Protein AF-A0A7M5UUD8-F1 (afdb_monomer_lite)

Foldseek 3Di:
DQWDAPPEGQVLLAPPDDDPDDDHNAGWDAPPDIWRKDFLLAKWQFFKKKKAWADDPPDAFFAFQKWWKWFAAQVPDIDTQADLVNPGGDIGGMDPTRGDMDMDGCNSSRDIHRMMIIGGDNVNHRHGIRMDIDTGGPPPPVDPDLDQLAWFWDFDQVQQKIWTWHDDPPDIWIWIFHPPDPDTDIDTAPRQFHGFWKAWPQGKTWGAGPVRFIWIDGDPDSDIDGDDPVVVCVVPVVTDMDTTDRDDSAFAAPPFVVAWDDRHPQKIWGDGQFAIWMDGHPRPDTDGDGGPPDPPD

Organism: NCBI:txid252671

InterPro domains:
  IPR000421 Coagulation factor 5/8, C-terminal domain [PF00754] (13-132)
  IPR000421 Coagulation factor 5/8, C-terminal domain [PS01285] (26-53)
  IPR000421 Coagulation factor 5/8, C-terminal domain [PS50022] (1-136)
  IPR008979 Galactose-binding-like domain superfamily [SSF49785] (7-136)

pLDDT: mean 75.78, std 15.49, range [28.75, 96.12]

Sequence (297 aa):
MFGKGNNTTPWQGRLNFDVPNAPNFGWHVMKERNFLQIDLGTLYKVNAIVIQGASHALLSSQRVLDYSVKYSNDLETWFDVMNEKNEAKKIFPGPENGQLSRSADLTTNKIIGRSFRLIPSDESQNGIMRVEMYGCIAENTLGDQENPKIRSLLINRDSGVIYLCQRNDNRTSCFTSSISSQYRSWKALPKFIVSVTSYDRQESYFGETLTGSLAIKRNSSQIWRDITDQTLDQDKSDDDVTYAFLIKSVLPAIILNENEWSIGKGYSAAVSGHGFYTRYQNDEEWKLVVKWSCCGD

Structure (mmCIF, N/CA/C/O backbone):
data_AF-A0A7M5UUD8-F1
#
_entry.id   AF-A0A7M5UUD8-F1
#
loop_
_atom_site.group_PDB
_atom_site.id
_atom_site.type_symbol
_atom_site.label_atom_id
_atom_site.label_alt_id
_atom_site.label_comp_id
_atom_site.label_asym_id
_atom_site.label_entity_id
_atom_site.label_seq_id
_atom_site.pdbx_PDB_ins_code
_atom_site.Cartn_x
_atom_site.Cartn_y
_atom_site.Cartn_z
_atom_site.occupancy
_atom_site.B_iso_or_equiv
_atom_site.auth_seq_id
_atom_site.auth_comp_id
_atom_site.auth_asym_id
_atom_site.auth_atom_id
_atom_site.pdbx_PDB_model_num
ATOM 1 N N . MET A 1 1 ? -0.658 4.817 -9.852 1.00 42.44 1 MET A N 1
ATOM 2 C CA . MET A 1 1 ? 0.337 5.090 -10.912 1.00 42.44 1 MET A CA 1
ATOM 3 C C . MET A 1 1 ? 0.267 6.573 -11.229 1.00 42.44 1 MET A C 1
ATOM 5 O O . MET A 1 1 ? -0.828 7.065 -11.467 1.00 42.44 1 MET A O 1
ATOM 9 N N . PHE A 1 2 ? 1.391 7.278 -11.164 1.00 38.81 2 PHE A N 1
ATOM 10 C CA . PHE A 1 2 ? 1.524 8.705 -11.468 1.00 38.81 2 PHE A CA 1
ATOM 11 C C . PHE A 1 2 ? 2.633 8.875 -12.507 1.00 38.81 2 PHE A C 1
ATOM 13 O O . PHE A 1 2 ? 3.555 8.070 -12.562 1.00 38.81 2 PHE A O 1
ATOM 20 N N . GLY A 1 3 ? 2.573 9.902 -13.343 1.00 45.72 3 GLY A N 1
ATOM 21 C CA . GLY A 1 3 ? 3.541 10.098 -14.417 1.00 45.72 3 GLY A CA 1
ATOM 22 C C . GLY A 1 3 ? 3.551 11.552 -14.844 1.00 45.72 3 GLY A C 1
ATOM 23 O O . GLY A 1 3 ? 2.507 12.199 -14.877 1.00 45.72 3 GLY A O 1
ATOM 24 N N . LYS A 1 4 ? 4.741 12.067 -15.141 1.00 41.69 4 LYS A N 1
ATOM 25 C CA . LYS A 1 4 ? 4.931 13.414 -15.682 1.00 41.69 4 LYS A CA 1
ATOM 26 C C . LYS A 1 4 ? 5.029 13.291 -17.209 1.00 41.69 4 LYS A C 1
ATOM 28 O O . LYS A 1 4 ? 5.956 12.653 -17.693 1.00 41.69 4 LYS A O 1
ATOM 33 N N . GLY A 1 5 ? 4.037 13.801 -17.945 1.00 39.88 5 GLY A N 1
ATOM 34 C CA . GLY A 1 5 ? 3.854 13.610 -19.397 1.00 39.88 5 GLY A CA 1
ATOM 35 C C . GLY A 1 5 ? 2.707 14.478 -19.944 1.00 39.88 5 GLY A C 1
ATOM 36 O O . GLY A 1 5 ? 1.809 14.819 -19.179 1.00 39.88 5 GLY A O 1
ATOM 37 N N . ASN A 1 6 ? 2.718 14.852 -21.232 1.00 40.66 6 ASN A N 1
ATOM 38 C CA . ASN A 1 6 ? 1.614 15.591 -21.868 1.00 40.66 6 ASN A CA 1
ATOM 39 C C . ASN A 1 6 ? 0.538 14.622 -22.366 1.00 40.66 6 ASN A C 1
ATOM 41 O O . ASN A 1 6 ? 0.855 13.626 -23.015 1.00 40.66 6 ASN A O 1
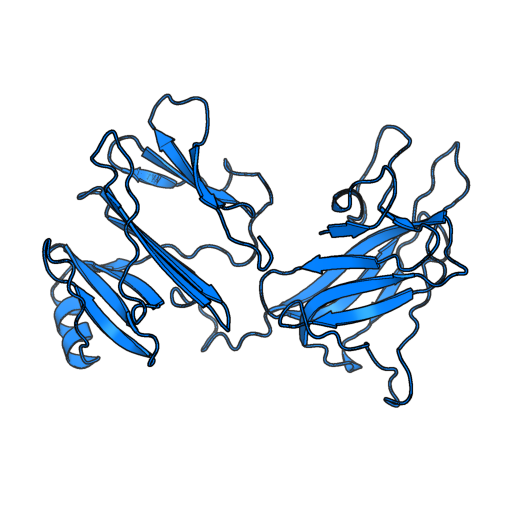ATOM 45 N N . ASN A 1 7 ? -0.725 14.969 -22.109 1.00 45.12 7 ASN A N 1
ATOM 46 C CA . ASN A 1 7 ? -1.941 14.388 -22.695 1.00 45.12 7 ASN A CA 1
ATOM 47 C C . ASN A 1 7 ? -2.120 12.861 -22.650 1.00 45.12 7 ASN A C 1
ATOM 49 O O . ASN A 1 7 ? -3.055 12.357 -23.265 1.00 45.12 7 ASN A O 1
ATOM 53 N N . THR A 1 8 ? -1.328 12.128 -21.868 1.00 51.75 8 THR A N 1
ATOM 54 C CA . THR A 1 8 ? -1.629 10.732 -21.539 1.00 51.75 8 THR A CA 1
ATOM 55 C C . THR A 1 8 ? -1.608 10.510 -20.049 1.00 51.75 8 THR A C 1
ATOM 57 O O . THR A 1 8 ? -0.768 11.005 -19.296 1.00 51.75 8 THR A O 1
ATOM 60 N N . THR A 1 9 ? -2.620 9.788 -19.616 1.00 58.56 9 THR A N 1
ATOM 61 C CA . THR A 1 9 ? -2.921 9.614 -18.216 1.00 58.56 9 THR A CA 1
ATOM 62 C C . THR A 1 9 ? -2.207 8.364 -17.714 1.00 58.56 9 THR A C 1
ATOM 64 O O . THR A 1 9 ? -2.380 7.304 -18.317 1.00 58.56 9 THR A O 1
ATOM 67 N N . PRO A 1 10 ? -1.426 8.431 -16.623 1.00 60.25 10 PRO A N 1
ATOM 68 C CA . PRO A 1 10 ? -0.545 7.343 -16.190 1.00 60.25 10 PRO A CA 1
ATOM 69 C C . PRO A 1 10 ? -1.214 5.968 -16.036 1.00 60.25 10 PRO A C 1
ATOM 71 O O . PRO A 1 10 ? -0.540 4.958 -16.183 1.00 60.25 10 PRO A O 1
ATOM 74 N N . TRP A 1 11 ? -2.532 5.892 -15.797 1.00 59.78 11 TRP A N 1
ATOM 75 C CA . TRP A 1 11 ? -3.264 4.618 -15.727 1.00 59.78 11 TRP A CA 1
ATOM 76 C C . TRP A 1 11 ? -3.315 3.842 -17.053 1.00 59.78 11 TRP A C 1
ATOM 78 O O . TRP A 1 11 ? -3.572 2.642 -17.030 1.00 59.78 11 TRP A O 1
ATOM 88 N N . GLN A 1 12 ? -3.074 4.501 -18.190 1.00 65.62 12 GLN A N 1
ATOM 89 C CA . GLN A 1 12 ? -2.991 3.871 -19.514 1.00 65.62 12 GLN A CA 1
ATOM 90 C C . GLN A 1 12 ? -1.689 3.088 -19.696 1.00 65.62 12 GLN A C 1
ATOM 92 O O . GLN A 1 12 ? -1.581 2.275 -20.606 1.00 65.62 12 GLN A O 1
ATOM 97 N N . GLY A 1 13 ? -0.710 3.278 -18.809 1.00 62.34 13 GLY A N 1
ATOM 98 C CA . GLY A 1 13 ? 0.531 2.516 -18.787 1.00 62.34 13 GLY A CA 1
ATOM 99 C C . GLY A 1 13 ? 0.374 1.074 -18.298 1.00 62.34 13 GLY A C 1
ATOM 100 O O . GLY A 1 13 ? 1.360 0.527 -17.833 1.00 62.34 13 GLY A O 1
ATOM 101 N N . ARG A 1 14 ? -0.812 0.451 -18.352 1.00 71.31 14 ARG A N 1
ATOM 102 C CA . ARG A 1 14 ? -1.007 -0.965 -17.989 1.00 71.31 14 ARG A CA 1
ATOM 103 C C . ARG A 1 14 ? -0.677 -1.873 -19.170 1.00 71.31 14 ARG A C 1
ATOM 105 O O . ARG A 1 14 ? -1.086 -1.602 -20.299 1.00 71.31 14 ARG A O 1
ATOM 112 N N . LEU A 1 15 ? 0.062 -2.948 -18.911 1.00 62.44 15 LEU A N 1
ATOM 113 C CA . LEU A 1 15 ? 0.402 -3.953 -19.921 1.00 62.44 15 LEU A CA 1
ATOM 114 C C . LEU A 1 15 ? -0.867 -4.591 -20.515 1.00 62.44 15 LEU A C 1
ATOM 116 O O . LEU A 1 15 ? -1.842 -4.788 -19.794 1.00 62.44 15 LEU A O 1
ATOM 120 N N . ASN A 1 16 ? -0.861 -4.912 -21.816 1.00 62.81 16 ASN A N 1
ATOM 121 C CA . ASN A 1 16 ? -1.999 -5.520 -22.531 1.00 62.81 16 ASN A CA 1
ATOM 122 C C . ASN A 1 16 ? -3.332 -4.755 -22.449 1.00 62.81 16 ASN A C 1
ATOM 124 O O . ASN A 1 16 ? -4.387 -5.317 -22.733 1.00 62.81 16 ASN A O 1
ATOM 128 N N . PHE A 1 17 ? -3.307 -3.473 -22.089 1.00 64.38 17 PHE A N 1
ATOM 129 C CA . PHE A 1 17 ? -4.499 -2.642 -22.162 1.00 64.38 17 PHE A CA 1
ATOM 130 C C . PHE A 1 17 ? -4.873 -2.422 -23.634 1.00 64.38 17 PHE A C 1
ATOM 132 O O . PHE A 1 17 ? -4.083 -1.847 -24.392 1.00 64.38 17 PHE A O 1
ATOM 139 N N . ASP A 1 18 ? -6.039 -2.937 -24.029 1.00 55.22 18 ASP A N 1
ATOM 140 C CA . ASP A 1 18 ? -6.578 -2.823 -25.382 1.00 55.22 18 ASP A CA 1
ATOM 141 C C . ASP A 1 18 ? -7.278 -1.467 -25.524 1.00 55.22 18 ASP A C 1
ATOM 143 O O . ASP A 1 18 ? -8.151 -1.125 -24.721 1.00 55.22 18 ASP A O 1
ATOM 147 N N . VAL A 1 19 ? -6.859 -0.654 -26.496 1.00 53.00 19 VAL A N 1
ATOM 148 C CA . VAL A 1 19 ? -7.397 0.701 -26.691 1.00 53.00 19 VAL A CA 1
ATOM 149 C C . VAL A 1 19 ? -8.037 0.776 -28.074 1.00 53.00 19 VAL A C 1
ATOM 151 O O . VAL A 1 19 ? -7.325 0.968 -29.059 1.00 53.00 19 VAL A O 1
ATOM 154 N N . PRO A 1 20 ? -9.375 0.660 -28.167 1.00 49.50 20 PRO A N 1
ATOM 155 C CA . PRO A 1 20 ? -10.069 0.573 -29.449 1.00 49.50 20 PRO A CA 1
ATOM 156 C C . PRO A 1 20 ? -9.968 1.832 -30.322 1.00 49.50 20 PRO A C 1
ATOM 158 O O . PRO A 1 20 ? -10.206 1.746 -31.520 1.00 49.50 20 PRO A O 1
ATOM 161 N N . ASN A 1 21 ? -9.638 3.001 -29.753 1.00 50.69 21 ASN A N 1
ATOM 162 C CA . ASN A 1 21 ? -9.625 4.280 -30.470 1.00 50.69 21 ASN A CA 1
ATOM 163 C C . ASN A 1 21 ? -8.401 5.137 -30.098 1.00 50.69 21 ASN A C 1
ATOM 165 O O . ASN A 1 21 ? -8.171 5.451 -28.928 1.00 50.69 21 ASN A O 1
ATOM 169 N N . ALA A 1 22 ? -7.635 5.534 -31.118 1.00 51.38 22 ALA A N 1
ATOM 170 C CA . ALA A 1 22 ? -6.503 6.459 -31.033 1.00 51.38 22 ALA A CA 1
ATOM 171 C C . ALA A 1 22 ? -6.912 7.822 -30.419 1.00 51.38 22 ALA A C 1
ATOM 173 O O . ALA A 1 22 ? -8.041 8.262 -30.653 1.00 51.38 22 ALA A O 1
ATOM 174 N N . PRO A 1 23 ? -6.015 8.522 -29.683 1.00 51.38 23 PRO A N 1
ATOM 175 C CA . PRO A 1 23 ? -4.555 8.398 -29.782 1.00 51.38 23 PRO A CA 1
ATOM 176 C C . PRO A 1 23 ? -3.819 7.840 -28.547 1.00 51.38 23 PRO A C 1
ATOM 178 O O . PRO A 1 23 ? -2.593 7.885 -28.524 1.00 51.38 23 PRO A O 1
ATOM 181 N N . ASN A 1 24 ? -4.503 7.307 -27.530 1.00 55.06 24 ASN A N 1
ATOM 182 C CA . ASN A 1 24 ? -3.870 7.058 -26.227 1.00 55.06 24 ASN A CA 1
ATOM 183 C C . ASN A 1 24 ? -3.503 5.582 -25.982 1.00 55.06 24 ASN A C 1
ATOM 185 O O . ASN A 1 24 ? -4.315 4.834 -25.450 1.00 55.06 24 ASN A O 1
ATOM 189 N N . PHE A 1 25 ? -2.275 5.168 -26.310 1.00 67.00 25 PHE A N 1
ATOM 190 C CA . PHE A 1 25 ? -1.854 3.751 -26.289 1.00 67.00 25 PHE A CA 1
ATOM 191 C C . PHE A 1 25 ? -0.911 3.349 -25.134 1.00 67.00 25 PHE A C 1
ATOM 193 O O . PHE A 1 25 ? -0.346 2.254 -25.137 1.00 67.00 25 PHE A O 1
ATOM 200 N N . GLY A 1 26 ? -0.700 4.228 -24.155 1.00 70.62 26 GLY A N 1
ATOM 201 C CA . GLY A 1 26 ? 0.203 4.001 -23.025 1.00 70.62 26 GLY A CA 1
ATOM 202 C C . GLY A 1 26 ? 0.676 5.311 -22.402 1.00 70.62 26 GLY A C 1
ATOM 203 O O . GLY A 1 26 ? 0.141 6.373 -22.716 1.00 70.62 26 GLY A O 1
ATOM 204 N N . TRP A 1 27 ? 1.683 5.258 -21.525 1.00 79.56 27 TRP A N 1
ATOM 205 C CA . TRP A 1 27 ? 2.329 6.470 -21.012 1.00 79.56 27 TRP A CA 1
ATOM 206 C C . TRP A 1 27 ? 3.409 6.955 -21.989 1.00 79.56 27 TRP A C 1
ATOM 208 O O . TRP A 1 27 ? 4.286 6.177 -22.372 1.00 79.56 27 TRP A O 1
ATOM 218 N N . HIS A 1 28 ? 3.348 8.229 -22.394 1.00 80.81 28 HIS A N 1
ATOM 219 C CA . HIS A 1 28 ? 4.281 8.820 -23.359 1.00 80.81 28 HIS A CA 1
ATOM 220 C C . HIS A 1 28 ? 5.496 9.462 -22.682 1.00 80.81 28 HIS A C 1
ATOM 222 O O . HIS A 1 28 ? 5.368 10.277 -21.765 1.00 80.81 28 HIS A O 1
ATOM 228 N N . VAL A 1 29 ? 6.680 9.157 -23.211 1.00 79.19 29 VAL A N 1
ATOM 229 C CA . VAL A 1 29 ? 7.946 9.762 -22.796 1.00 79.19 29 VAL A CA 1
ATOM 230 C C . VAL A 1 29 ? 8.115 11.130 -23.452 1.00 79.19 29 VAL A C 1
ATOM 232 O O . VAL A 1 29 ? 8.185 11.240 -24.676 1.00 79.19 29 VAL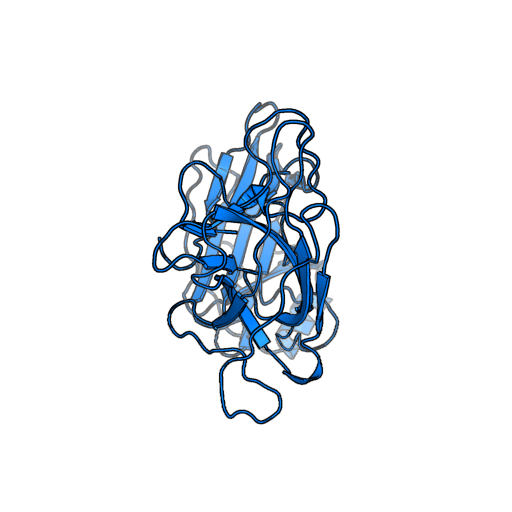 A O 1
ATOM 235 N N . MET A 1 30 ? 8.230 12.179 -22.638 1.00 71.38 30 MET A N 1
ATOM 236 C CA . MET A 1 30 ? 8.572 13.530 -23.101 1.00 71.38 30 MET A CA 1
ATOM 237 C C . MET A 1 30 ? 10.076 13.822 -22.993 1.00 71.38 30 MET A C 1
ATOM 239 O O . MET A 1 30 ? 10.853 13.019 -22.468 1.00 71.38 30 MET A O 1
ATOM 243 N N . LYS A 1 31 ? 10.485 15.021 -23.422 1.00 58.81 31 LYS A N 1
ATOM 244 C CA . LYS A 1 31 ? 11.830 15.553 -23.181 1.00 58.81 31 LYS A CA 1
ATOM 245 C C . LYS A 1 31 ? 11.966 16.088 -21.743 1.00 58.81 31 LYS A C 1
ATOM 247 O O . LYS A 1 31 ? 11.036 16.699 -21.226 1.00 58.81 31 LYS A O 1
ATOM 252 N N . GLU A 1 32 ? 13.122 15.817 -21.133 1.00 54.69 32 GLU A N 1
ATOM 253 C CA . GLU A 1 32 ? 13.583 16.195 -19.781 1.00 54.69 32 GLU A CA 1
ATOM 254 C C . GLU A 1 32 ? 12.836 15.623 -18.553 1.00 54.69 32 GLU A C 1
ATOM 256 O O . GLU A 1 32 ? 11.662 15.890 -18.311 1.00 54.69 32 GLU A O 1
ATOM 261 N N . ARG A 1 33 ? 13.588 14.920 -17.684 1.00 54.66 33 ARG A N 1
ATOM 262 C CA . ARG A 1 33 ? 13.217 14.521 -16.303 1.00 54.66 33 ARG A CA 1
ATOM 263 C C . ARG A 1 33 ? 11.894 13.745 -16.165 1.00 54.66 33 ARG A C 1
ATOM 265 O O . ARG A 1 33 ? 11.195 13.898 -15.159 1.00 54.66 33 ARG A O 1
ATOM 272 N N . ASN A 1 34 ? 11.557 12.908 -17.144 1.00 75.81 34 ASN A N 1
ATOM 273 C CA . ASN A 1 34 ? 10.317 12.133 -17.134 1.00 75.81 34 ASN A CA 1
ATOM 274 C C . ASN A 1 34 ? 10.516 10.765 -16.485 1.00 75.81 34 ASN A C 1
ATOM 276 O O . ASN A 1 34 ? 11.488 10.061 -16.748 1.00 75.81 34 ASN A O 1
ATOM 280 N N . PHE A 1 35 ? 9.569 10.398 -15.632 1.00 86.44 35 PHE A N 1
ATOM 281 C CA . PHE A 1 35 ? 9.485 9.077 -15.037 1.00 86.44 35 PHE A CA 1
ATOM 282 C C . PHE A 1 35 ? 8.030 8.632 -14.962 1.00 86.44 35 PHE A C 1
ATOM 284 O O . PHE A 1 35 ? 7.120 9.450 -14.776 1.00 86.44 35 PHE A O 1
ATOM 291 N N . LEU A 1 36 ? 7.839 7.321 -15.038 1.00 86.75 36 LEU A N 1
ATOM 292 C CA . LEU A 1 36 ? 6.597 6.669 -14.662 1.00 86.75 36 LEU A CA 1
ATOM 293 C C . LEU A 1 36 ? 6.747 6.152 -13.233 1.00 86.75 36 LEU A C 1
ATOM 295 O O . LEU A 1 36 ? 7.622 5.331 -12.960 1.00 86.75 36 LEU A O 1
ATOM 299 N N . GLN A 1 37 ? 5.927 6.667 -12.317 1.00 86.50 37 GLN A N 1
ATOM 300 C CA . GLN A 1 37 ? 5.948 6.307 -10.904 1.00 86.50 37 GLN A CA 1
ATOM 301 C C . GLN A 1 37 ? 4.815 5.344 -10.547 1.00 86.50 37 GLN A C 1
ATOM 303 O O . GLN A 1 37 ? 3.631 5.585 -10.804 1.00 86.50 37 GLN A O 1
ATOM 308 N N . ILE A 1 38 ? 5.181 4.268 -9.870 1.00 83.62 38 ILE A N 1
ATOM 309 C CA . ILE A 1 38 ? 4.274 3.257 -9.344 1.00 83.62 38 ILE A CA 1
ATOM 310 C C . ILE A 1 38 ? 4.444 3.268 -7.825 1.00 83.62 38 ILE A C 1
ATOM 312 O O . ILE A 1 38 ? 5.524 2.956 -7.343 1.00 83.62 38 ILE A O 1
ATOM 316 N N . ASP A 1 39 ? 3.408 3.671 -7.086 1.00 80.19 39 ASP A N 1
ATOM 317 C CA . ASP A 1 39 ? 3.335 3.492 -5.628 1.00 80.19 39 ASP A CA 1
ATOM 318 C C . ASP A 1 39 ? 2.489 2.245 -5.359 1.00 80.19 39 ASP A C 1
ATOM 320 O O . ASP A 1 39 ? 1.320 2.200 -5.751 1.00 80.19 39 ASP A O 1
ATOM 324 N N . LEU A 1 40 ? 3.100 1.233 -4.744 1.00 75.06 40 LEU A N 1
ATOM 325 C CA . LEU A 1 40 ? 2.458 -0.028 -4.365 1.00 75.06 40 LEU A CA 1
ATOM 326 C C . LEU A 1 40 ? 1.739 0.072 -3.007 1.00 75.06 40 LEU A C 1
ATOM 328 O O . LEU A 1 40 ? 1.066 -0.868 -2.591 1.00 75.06 40 LEU A O 1
ATOM 332 N N . GLY A 1 41 ? 1.875 1.200 -2.303 1.00 66.69 41 GLY A N 1
ATOM 333 C CA . GLY A 1 41 ? 1.212 1.496 -1.031 1.00 66.69 41 GLY A CA 1
ATOM 334 C C . GLY A 1 41 ? 1.835 0.842 0.210 1.00 66.69 41 GLY A C 1
ATOM 335 O O . GLY A 1 41 ? 1.569 1.303 1.315 1.00 66.69 41 GLY A O 1
ATOM 336 N N . THR A 1 42 ? 2.667 -0.186 0.040 1.00 65.50 42 THR A N 1
ATOM 337 C CA . THR A 1 42 ? 3.414 -0.931 1.077 1.00 65.50 42 THR A CA 1
ATOM 338 C C . THR A 1 42 ? 4.727 -1.452 0.472 1.00 65.50 42 THR A C 1
ATOM 340 O O . THR A 1 42 ? 4.919 -1.346 -0.744 1.00 65.50 42 THR A O 1
ATOM 343 N N . LEU A 1 43 ? 5.653 -1.967 1.285 1.00 74.56 43 LEU A N 1
ATOM 344 C CA . LEU A 1 43 ? 6.917 -2.525 0.806 1.00 74.56 43 LEU A CA 1
ATOM 345 C C . LEU A 1 43 ? 6.693 -3.850 0.074 1.00 74.56 43 LEU A C 1
ATOM 347 O O . LEU A 1 43 ? 6.139 -4.804 0.619 1.00 74.56 43 LEU A O 1
ATOM 351 N N . TYR A 1 44 ? 7.209 -3.933 -1.149 1.00 81.00 44 TYR A N 1
ATOM 352 C CA . TYR A 1 44 ? 7.264 -5.158 -1.935 1.00 81.00 44 TYR A CA 1
ATOM 353 C C . TYR A 1 44 ? 8.703 -5.538 -2.242 1.00 81.00 44 TYR A C 1
ATOM 355 O O . TYR A 1 44 ? 9.545 -4.689 -2.542 1.00 81.00 44 TYR A O 1
ATOM 363 N N . LYS A 1 45 ? 8.951 -6.843 -2.251 1.00 84.31 45 LYS A N 1
ATOM 364 C CA . LYS A 1 45 ? 10.103 -7.446 -2.897 1.00 84.31 45 LYS A CA 1
ATOM 365 C C . LYS A 1 45 ? 9.745 -7.630 -4.366 1.00 84.31 45 LYS A C 1
ATOM 367 O O . LYS A 1 45 ? 8.927 -8.484 -4.707 1.00 84.31 45 LYS A O 1
ATOM 372 N N . VAL A 1 46 ? 10.329 -6.805 -5.227 1.00 88.50 46 VAL A N 1
ATOM 373 C CA . VAL A 1 46 ? 10.054 -6.833 -6.668 1.00 88.50 46 VAL A CA 1
ATOM 374 C C . VAL A 1 46 ? 11.063 -7.742 -7.355 1.00 88.50 46 VAL A C 1
ATOM 376 O O . VAL A 1 46 ? 12.270 -7.532 -7.259 1.00 88.50 46 VAL A O 1
ATOM 379 N N . ASN A 1 47 ? 10.550 -8.734 -8.078 1.00 85.75 47 ASN A N 1
ATOM 380 C CA . ASN A 1 47 ? 11.348 -9.753 -8.753 1.00 85.75 47 ASN A CA 1
ATOM 381 C C . ASN A 1 47 ? 11.435 -9.519 -10.261 1.00 85.75 47 ASN A C 1
ATOM 383 O O . ASN A 1 47 ? 12.424 -9.915 -10.870 1.00 85.75 47 ASN A O 1
ATOM 387 N N . ALA A 1 48 ? 10.429 -8.885 -10.868 1.00 88.62 48 ALA A N 1
ATOM 388 C CA . ALA A 1 48 ? 10.464 -8.572 -12.290 1.00 88.62 48 ALA A CA 1
ATOM 389 C C . ALA A 1 48 ? 9.647 -7.329 -12.645 1.00 88.62 48 ALA A C 1
ATOM 391 O O . ALA A 1 48 ? 8.672 -6.977 -11.979 1.00 88.62 48 ALA A O 1
ATOM 392 N N . ILE A 1 49 ? 10.038 -6.692 -13.744 1.00 93.62 49 ILE A N 1
ATOM 393 C CA . ILE A 1 49 ? 9.276 -5.630 -14.401 1.00 93.62 49 ILE A CA 1
ATOM 394 C C . ILE A 1 49 ? 9.078 -6.053 -15.848 1.00 93.62 49 ILE A C 1
ATOM 396 O O . ILE A 1 49 ? 10.047 -6.364 -16.535 1.00 93.62 49 ILE A O 1
ATOM 400 N N . VAL A 1 50 ? 7.837 -6.046 -16.321 1.00 90.69 50 VAL A N 1
ATOM 401 C CA . VAL A 1 50 ? 7.519 -6.305 -17.725 1.00 90.69 50 VAL A CA 1
ATOM 402 C C . VAL A 1 50 ? 7.049 -5.011 -18.352 1.00 90.69 50 VAL A C 1
ATOM 404 O O . VAL A 1 50 ? 6.168 -4.348 -17.810 1.00 90.69 50 VAL A O 1
ATOM 407 N N . ILE A 1 51 ? 7.628 -4.658 -19.495 1.00 91.25 51 ILE A N 1
ATOM 408 C CA . ILE A 1 51 ? 7.235 -3.470 -20.244 1.00 91.25 51 ILE A CA 1
ATOM 409 C C . ILE A 1 51 ? 6.832 -3.803 -21.677 1.00 91.25 51 ILE A C 1
ATOM 411 O O . ILE A 1 51 ? 7.295 -4.786 -22.249 1.00 91.25 51 ILE A O 1
ATOM 415 N N . GLN A 1 52 ? 6.000 -2.963 -22.276 1.00 88.19 52 GLN A N 1
ATOM 416 C CA . GLN A 1 52 ? 5.562 -3.054 -23.669 1.00 88.19 52 GLN A CA 1
ATOM 417 C C . GLN A 1 52 ? 5.450 -1.641 -24.245 1.00 88.19 52 GLN A C 1
ATOM 419 O O . GLN A 1 52 ? 5.173 -0.687 -23.516 1.00 88.19 52 GLN A O 1
ATOM 424 N N . GLY A 1 53 ? 5.686 -1.495 -25.547 1.00 86.56 53 GLY A N 1
ATOM 425 C CA . GLY A 1 53 ? 5.428 -0.239 -26.254 1.00 86.56 53 GLY A CA 1
ATOM 426 C C . GLY A 1 53 ? 3.977 -0.149 -26.715 1.00 86.56 53 GLY A C 1
ATOM 427 O O . GLY A 1 53 ? 3.088 -0.729 -26.094 1.00 86.56 53 GLY A O 1
ATOM 428 N N . ALA A 1 54 ? 3.737 0.535 -27.826 1.00 81.69 54 ALA A N 1
ATOM 429 C CA . ALA A 1 54 ? 2.470 0.498 -28.541 1.00 81.69 54 ALA A CA 1
ATOM 430 C C . ALA A 1 54 ? 2.685 0.503 -30.055 1.00 81.69 54 ALA A C 1
ATOM 432 O O . ALA A 1 54 ? 3.654 1.059 -30.576 1.00 81.69 54 ALA A O 1
ATOM 433 N N . SER A 1 55 ? 1.760 -0.109 -30.781 1.00 74.81 55 SER A N 1
ATOM 434 C CA . SER A 1 55 ? 1.743 -0.079 -32.238 1.00 74.81 55 SER A CA 1
ATOM 435 C C . SER A 1 55 ? 0.294 -0.076 -32.717 1.00 74.81 55 SER A C 1
ATOM 437 O O . SER A 1 55 ? -0.551 -0.788 -32.179 1.00 74.81 55 SER A O 1
ATOM 439 N N . HIS A 1 56 ? 0.008 0.771 -33.704 1.00 67.81 56 HIS A N 1
ATOM 440 C CA . HIS A 1 56 ? -1.320 0.962 -34.279 1.00 67.81 56 HIS A CA 1
ATOM 441 C C . HIS A 1 56 ? -1.197 1.048 -35.803 1.00 67.81 56 HIS A C 1
ATOM 443 O O . HIS A 1 56 ? -0.181 1.516 -36.300 1.00 67.81 56 HIS A O 1
ATOM 449 N N . ALA A 1 57 ? -2.222 0.644 -36.559 1.00 60.94 57 ALA A N 1
ATOM 450 C CA . ALA A 1 57 ? -2.166 0.590 -38.027 1.00 60.94 57 ALA A CA 1
ATOM 451 C C . ALA A 1 57 ? -1.804 1.936 -38.698 1.00 60.94 57 ALA A C 1
ATOM 453 O O . ALA A 1 57 ? -1.229 1.952 -39.781 1.00 60.94 57 ALA A O 1
ATOM 454 N N . LEU A 1 58 ? -2.119 3.059 -38.040 1.00 58.62 58 LEU A N 1
ATOM 455 C CA . LEU A 1 58 ? -1.830 4.423 -38.508 1.00 58.62 58 LEU A CA 1
ATOM 456 C C . LEU A 1 58 ? -0.614 5.084 -37.826 1.00 58.62 58 LEU A C 1
ATOM 458 O O . LEU A 1 58 ? -0.301 6.230 -38.138 1.00 58.62 58 LEU A O 1
ATOM 462 N N . LEU A 1 59 ? 0.054 4.410 -36.881 1.00 60.22 59 LEU A N 1
ATOM 463 C CA . LEU A 1 59 ? 1.218 4.945 -36.163 1.00 60.22 59 LEU A CA 1
ATOM 464 C C . LEU A 1 59 ? 2.422 4.013 -36.310 1.00 60.22 59 LEU A C 1
ATOM 466 O O . LEU A 1 59 ? 2.301 2.790 -36.278 1.00 60.22 59 LEU A O 1
ATOM 470 N N . SER A 1 60 ? 3.617 4.595 -36.411 1.00 67.81 60 SER A N 1
ATOM 471 C CA . SER A 1 60 ? 4.853 3.822 -36.307 1.00 67.81 60 SER A CA 1
ATOM 472 C C . SER A 1 60 ? 4.934 3.120 -34.945 1.00 67.81 60 SER A C 1
ATOM 474 O O . SER A 1 60 ? 4.397 3.592 -33.945 1.00 67.81 60 SER A O 1
ATOM 476 N N . SER A 1 61 ? 5.590 1.958 -34.902 1.00 81.19 61 SER A N 1
ATOM 477 C CA . SER A 1 61 ? 5.811 1.202 -33.666 1.00 81.19 61 SER A CA 1
ATOM 478 C C . SER A 1 61 ? 6.607 2.042 -32.654 1.00 81.19 61 SER A C 1
ATOM 480 O O . SER A 1 61 ? 7.822 2.197 -32.800 1.00 81.19 61 SER A O 1
ATOM 482 N N . GLN A 1 62 ? 5.939 2.537 -31.611 1.00 86.81 62 GLN A N 1
ATOM 483 C CA . GLN A 1 62 ? 6.526 3.374 -30.565 1.00 86.81 62 GLN A CA 1
ATOM 484 C C . GLN A 1 62 ? 6.870 2.543 -29.333 1.00 86.81 62 GLN A C 1
ATOM 486 O O . GLN A 1 62 ? 6.088 1.713 -28.873 1.00 86.81 62 GLN A O 1
ATOM 491 N N . ARG A 1 63 ? 8.057 2.769 -28.776 1.00 89.81 63 ARG A N 1
ATOM 492 C CA . ARG A 1 63 ? 8.529 2.070 -27.579 1.00 89.81 63 ARG A CA 1
ATOM 493 C C . ARG A 1 63 ? 9.624 2.860 -26.891 1.00 89.81 63 ARG A C 1
ATOM 495 O O . ARG A 1 63 ? 10.312 3.647 -27.534 1.00 89.81 63 ARG A O 1
ATOM 502 N N . VAL A 1 64 ? 9.804 2.595 -25.608 1.00 91.44 64 VAL A N 1
ATOM 503 C CA . VAL A 1 64 ? 11.033 2.952 -24.900 1.00 91.44 64 VAL A CA 1
ATOM 504 C C . VAL A 1 64 ? 12.159 2.024 -25.350 1.00 91.44 64 VAL A C 1
ATOM 506 O O . VAL A 1 64 ? 11.943 0.821 -25.469 1.00 91.44 64 VAL A O 1
ATOM 509 N N . LEU A 1 65 ? 13.334 2.584 -25.636 1.00 93.06 65 LEU A N 1
ATOM 510 C CA . LEU A 1 65 ? 14.510 1.838 -26.093 1.00 93.06 65 LEU A CA 1
ATOM 511 C C . LEU A 1 65 ? 15.292 1.250 -24.928 1.00 93.06 65 LEU A C 1
ATOM 513 O O . LEU A 1 65 ? 15.755 0.116 -25.016 1.00 93.06 65 LEU A O 1
ATOM 517 N N . ASP A 1 66 ? 15.389 1.994 -23.833 1.00 95.00 66 ASP A N 1
ATOM 518 C CA . ASP A 1 66 ? 15.994 1.561 -22.585 1.00 95.00 66 ASP A CA 1
ATOM 519 C C . ASP A 1 66 ? 15.568 2.485 -21.431 1.00 95.00 66 ASP A C 1
ATOM 521 O O . ASP A 1 66 ? 15.032 3.582 -21.633 1.00 95.00 66 ASP A O 1
ATOM 525 N N . TYR A 1 67 ? 15.739 2.009 -20.202 1.00 94.94 67 TYR A N 1
ATOM 526 C CA . TYR A 1 67 ? 15.353 2.737 -19.000 1.00 94.94 67 TYR A CA 1
ATOM 527 C C . TYR A 1 67 ? 16.189 2.323 -17.789 1.00 94.94 67 TYR A C 1
ATOM 529 O O . TYR A 1 67 ? 16.758 1.238 -17.727 1.00 94.94 67 TYR A O 1
ATOM 537 N N . SER A 1 68 ? 16.221 3.187 -16.781 1.00 95.69 68 SER A N 1
ATOM 538 C CA . SER A 1 68 ? 16.724 2.876 -15.441 1.00 95.69 68 SER A CA 1
ATOM 539 C C . SER A 1 68 ? 15.577 2.859 -14.434 1.00 95.69 68 SER A C 1
ATOM 541 O O . SER A 1 68 ? 14.498 3.391 -14.703 1.00 95.69 68 SER A O 1
ATOM 543 N N . VAL A 1 69 ? 15.790 2.235 -13.277 1.00 96.12 69 VAL A N 1
ATOM 544 C CA . VAL A 1 69 ? 14.782 2.160 -12.213 1.00 96.12 69 VAL A CA 1
ATOM 545 C C . VAL A 1 69 ? 15.337 2.782 -10.943 1.00 96.12 69 VAL A C 1
ATOM 547 O O . VAL A 1 69 ? 16.445 2.450 -10.524 1.00 96.12 69 VAL A O 1
ATOM 550 N N . LYS A 1 70 ? 14.541 3.648 -10.312 1.00 95.50 70 LYS A N 1
ATOM 551 C CA . LYS A 1 70 ? 14.739 4.064 -8.921 1.00 95.50 70 LYS A CA 1
ATOM 552 C C . LYS A 1 70 ? 13.632 3.511 -8.041 1.00 95.50 70 LYS A C 1
ATOM 554 O O . LYS A 1 70 ? 12.505 3.363 -8.507 1.00 95.50 70 LYS A O 1
ATOM 559 N N . TYR A 1 71 ? 13.929 3.267 -6.775 1.00 94.19 71 TYR A N 1
ATOM 560 C CA . TYR A 1 71 ? 12.953 2.844 -5.779 1.00 94.19 71 TYR A CA 1
ATOM 561 C C . TYR A 1 71 ? 13.061 3.678 -4.500 1.00 94.19 71 TYR A C 1
ATOM 563 O O . TYR A 1 71 ? 14.078 4.320 -4.246 1.00 94.19 71 TYR A O 1
ATOM 571 N N . SER A 1 72 ? 11.984 3.711 -3.724 1.00 84.31 72 SER A N 1
ATOM 572 C CA . SER A 1 72 ? 11.863 4.475 -2.486 1.00 84.31 72 SER A CA 1
ATOM 573 C C . SER A 1 72 ? 10.923 3.769 -1.510 1.00 84.31 72 SER A C 1
ATOM 575 O O . SER A 1 72 ? 9.959 3.114 -1.922 1.00 84.31 72 SER A O 1
ATOM 577 N N . ASN A 1 73 ? 11.195 3.932 -0.216 1.00 79.38 73 ASN A N 1
ATOM 578 C CA . ASN A 1 73 ? 10.352 3.428 0.870 1.00 79.38 73 ASN A CA 1
ATOM 579 C C . ASN A 1 73 ? 9.440 4.527 1.441 1.00 79.38 73 ASN A C 1
ATOM 581 O O . ASN A 1 73 ? 8.335 4.243 1.894 1.00 79.38 73 ASN A O 1
ATOM 585 N N . ASP A 1 74 ? 9.877 5.784 1.368 1.00 69.44 74 ASP A N 1
ATOM 586 C CA . ASP A 1 74 ? 9.277 6.951 2.023 1.00 69.44 74 ASP A CA 1
ATOM 587 C C . ASP A 1 74 ? 8.730 8.002 1.035 1.00 69.44 74 ASP A C 1
ATOM 589 O O . ASP A 1 74 ? 8.142 8.982 1.475 1.00 69.44 74 ASP A O 1
ATOM 593 N N . LEU A 1 75 ? 8.886 7.784 -0.281 1.00 71.81 75 LEU A N 1
ATOM 594 C CA . LEU A 1 75 ? 8.614 8.720 -1.391 1.00 71.81 75 LEU A CA 1
ATOM 595 C C . LEU A 1 75 ? 9.554 9.940 -1.471 1.00 71.81 75 LEU A C 1
ATOM 597 O O . LEU A 1 75 ? 9.504 10.682 -2.460 1.00 71.81 75 LEU A O 1
ATOM 601 N N . GLU A 1 76 ? 10.451 10.113 -0.506 1.00 69.62 76 GLU A N 1
ATOM 602 C CA . GLU A 1 76 ? 11.359 11.258 -0.385 1.00 69.62 76 GLU A CA 1
ATOM 603 C C . GLU A 1 76 ? 12.781 10.877 -0.809 1.00 69.62 76 GLU A C 1
ATOM 605 O O . GLU A 1 76 ? 13.384 11.533 -1.664 1.00 69.62 76 GLU A O 1
ATOM 610 N N . THR A 1 77 ? 13.284 9.765 -0.279 1.00 77.00 77 THR A N 1
ATOM 611 C CA . THR A 1 77 ? 14.619 9.227 -0.532 1.00 77.00 77 THR A CA 1
ATOM 612 C C . THR A 1 77 ? 14.551 8.182 -1.641 1.00 77.00 77 THR A C 1
ATOM 614 O O . THR A 1 77 ? 13.808 7.204 -1.547 1.00 77.00 77 THR A O 1
ATOM 617 N N . TRP A 1 78 ? 15.335 8.371 -2.707 1.00 88.00 78 TRP A N 1
ATOM 618 C CA . TRP A 1 78 ? 15.312 7.514 -3.896 1.00 88.00 78 TRP A CA 1
ATOM 619 C C . TRP A 1 78 ? 16.664 6.846 -4.132 1.00 88.00 78 TRP A C 1
ATOM 621 O O . TRP A 1 78 ? 17.688 7.522 -4.208 1.00 88.00 78 TRP A O 1
ATOM 631 N N . PHE A 1 79 ? 16.642 5.532 -4.336 1.00 93.25 79 PHE A N 1
ATOM 632 C CA . PHE A 1 79 ? 17.809 4.695 -4.603 1.00 93.25 79 PHE A CA 1
ATOM 633 C C . PHE A 1 79 ? 17.767 4.172 -6.035 1.00 93.25 79 PHE A C 1
ATOM 635 O O . PHE A 1 79 ? 16.706 3.784 -6.522 1.00 93.25 79 PHE A O 1
ATOM 642 N N . ASP A 1 80 ? 18.907 4.160 -6.721 1.00 96.12 80 ASP A N 1
ATOM 643 C CA . ASP A 1 80 ? 19.029 3.537 -8.038 1.00 96.12 80 ASP A CA 1
ATOM 644 C C . ASP A 1 80 ? 19.119 2.013 -7.904 1.00 96.12 80 ASP A C 1
ATOM 646 O O . ASP A 1 80 ? 19.797 1.482 -7.025 1.00 96.12 80 ASP A O 1
ATOM 650 N N . VAL A 1 81 ? 18.460 1.291 -8.811 1.00 95.44 81 VAL A N 1
ATOM 651 C CA . VAL A 1 81 ? 18.727 -0.136 -8.989 1.00 95.44 81 VAL A CA 1
ATOM 652 C C . VAL A 1 81 ? 20.094 -0.277 -9.636 1.00 95.44 81 VAL A C 1
ATOM 654 O O . VAL A 1 81 ? 20.301 0.192 -10.753 1.00 95.44 81 VAL A O 1
ATOM 657 N N . MET A 1 82 ? 21.023 -0.925 -8.943 1.00 93.50 82 MET A N 1
ATOM 658 C CA . MET A 1 82 ? 22.411 -1.050 -9.386 1.00 93.50 82 MET A CA 1
ATOM 659 C C . MET A 1 82 ? 22.623 -2.274 -10.281 1.00 93.50 82 MET A C 1
ATOM 661 O O . MET A 1 82 ? 21.848 -3.233 -10.262 1.00 93.50 82 MET A O 1
ATOM 665 N N . ASN A 1 83 ? 23.660 -2.240 -11.115 1.00 91.38 83 ASN A N 1
ATOM 666 C CA . ASN A 1 83 ? 24.100 -3.409 -11.870 1.00 91.38 83 ASN A CA 1
ATOM 667 C C . ASN A 1 83 ? 24.634 -4.503 -10.923 1.00 91.38 83 ASN A C 1
ATOM 669 O O . ASN A 1 83 ? 24.826 -4.277 -9.731 1.00 91.38 83 ASN A O 1
ATOM 673 N N . GLU A 1 84 ? 24.890 -5.700 -11.447 1.00 86.94 84 GLU A N 1
ATOM 674 C CA . GLU A 1 84 ? 25.310 -6.857 -10.633 1.00 86.94 84 GLU A CA 1
ATOM 675 C C . GLU A 1 84 ? 26.639 -6.640 -9.894 1.00 86.94 84 GLU A C 1
ATOM 677 O O . GLU A 1 84 ? 26.879 -7.257 -8.860 1.00 86.94 84 GLU A O 1
ATOM 682 N N . LYS A 1 85 ? 27.485 -5.734 -10.399 1.00 88.38 85 LYS A N 1
ATOM 683 C CA . LYS A 1 85 ? 28.763 -5.351 -9.783 1.00 88.38 85 LYS A CA 1
ATOM 684 C C . LYS A 1 85 ? 28.634 -4.221 -8.760 1.00 88.38 85 LYS A C 1
ATOM 686 O O . LYS A 1 85 ? 29.605 -3.894 -8.092 1.00 88.38 85 LYS A O 1
ATOM 691 N N . ASN A 1 86 ? 27.447 -3.629 -8.634 1.00 86.81 86 ASN A N 1
ATOM 692 C CA . ASN A 1 86 ? 27.166 -2.474 -7.788 1.00 86.81 86 ASN A CA 1
ATOM 693 C C . ASN A 1 86 ? 28.008 -1.217 -8.114 1.00 86.81 86 ASN A C 1
ATOM 695 O O . ASN A 1 86 ? 28.267 -0.391 -7.245 1.00 86.81 86 ASN A O 1
ATOM 699 N N . GLU A 1 87 ? 28.436 -1.067 -9.370 1.00 91.38 87 GLU A N 1
ATOM 700 C CA . GLU A 1 87 ? 29.341 0.009 -9.820 1.00 91.38 87 GLU A CA 1
ATOM 701 C C . GLU A 1 87 ? 28.591 1.177 -10.473 1.00 91.38 87 GLU A C 1
ATOM 703 O O . GLU A 1 87 ? 29.046 2.318 -10.462 1.00 91.38 87 GLU A O 1
ATOM 708 N N . ALA A 1 88 ? 27.433 0.892 -11.069 1.00 93.75 88 ALA A N 1
ATOM 709 C CA . ALA A 1 88 ? 26.614 1.868 -11.774 1.00 93.75 88 ALA A CA 1
ATOM 710 C C . ALA A 1 88 ? 25.138 1.471 -11.716 1.00 93.75 88 ALA A C 1
ATOM 712 O O . ALA A 1 88 ? 24.806 0.304 -11.489 1.00 93.75 88 ALA A O 1
ATOM 713 N N . LYS A 1 89 ? 24.245 2.431 -11.982 1.00 94.31 89 LYS A N 1
ATOM 714 C CA . LYS A 1 89 ? 22.820 2.138 -12.171 1.00 94.31 89 LYS A CA 1
ATOM 715 C C . LYS A 1 89 ? 22.628 1.128 -13.310 1.00 94.31 89 LYS A C 1
ATOM 717 O O . LYS A 1 89 ? 23.288 1.208 -14.347 1.00 94.31 89 LYS A O 1
ATOM 722 N N . LYS A 1 90 ? 21.715 0.182 -13.123 1.00 95.19 90 LYS A N 1
ATOM 723 C CA . LYS A 1 90 ? 21.343 -0.822 -14.120 1.00 95.19 90 LYS A CA 1
ATOM 724 C C . LYS A 1 90 ? 20.513 -0.153 -15.213 1.00 95.19 90 LYS A C 1
ATOM 726 O O . LYS A 1 90 ? 19.533 0.536 -14.923 1.00 95.19 90 LYS A O 1
ATOM 731 N N . ILE A 1 91 ? 20.920 -0.367 -16.460 1.00 95.69 91 ILE A N 1
ATOM 732 C CA . ILE A 1 91 ? 20.157 0.024 -17.644 1.00 95.69 91 ILE A CA 1
ATOM 733 C C . ILE A 1 91 ? 19.443 -1.217 -18.162 1.00 95.69 91 ILE A C 1
ATOM 735 O O . ILE A 1 91 ? 20.067 -2.244 -18.433 1.00 95.69 91 ILE A O 1
ATOM 739 N N . PHE A 1 92 ? 18.125 -1.124 -18.259 1.00 95.75 92 PHE A N 1
ATOM 740 C CA . PHE A 1 92 ? 17.257 -2.175 -18.750 1.00 95.75 92 PHE A CA 1
ATOM 741 C C . PHE A 1 92 ? 16.913 -1.892 -20.206 1.00 95.75 92 PHE A C 1
ATOM 743 O O . PHE A 1 92 ? 16.401 -0.813 -20.508 1.00 95.75 92 PHE A O 1
ATOM 750 N N . PRO A 1 93 ? 17.161 -2.842 -21.114 1.00 95.94 93 PRO A N 1
ATOM 751 C CA . PRO A 1 93 ? 16.770 -2.676 -22.498 1.00 95.94 93 PRO A CA 1
ATOM 752 C C . PRO A 1 93 ? 15.244 -2.731 -22.638 1.00 95.94 93 PRO A C 1
ATOM 754 O O . PRO A 1 93 ? 14.555 -3.490 -21.954 1.00 95.94 93 PRO A O 1
ATOM 757 N N . GLY A 1 94 ? 14.731 -1.934 -23.563 1.00 93.69 94 GLY A N 1
ATOM 758 C CA . GLY A 1 94 ? 13.337 -1.880 -23.966 1.00 93.69 94 GLY A CA 1
ATOM 759 C C . GLY A 1 94 ? 12.911 -3.040 -24.868 1.00 93.69 94 GLY A C 1
ATOM 760 O O . GLY A 1 94 ? 13.744 -3.863 -25.277 1.00 93.69 94 GLY A O 1
ATOM 761 N N . PRO A 1 95 ? 11.606 -3.150 -25.176 1.00 90.88 95 PRO A N 1
ATOM 762 C CA . PRO A 1 95 ? 11.100 -4.175 -26.074 1.00 90.88 95 PRO A CA 1
ATOM 763 C C . PRO A 1 95 ? 11.613 -3.979 -27.503 1.00 90.88 95 PRO A C 1
ATOM 765 O O . PRO A 1 95 ? 12.017 -2.891 -27.914 1.00 90.88 95 PRO A O 1
ATOM 768 N N . GLU A 1 96 ? 11.590 -5.060 -28.277 1.00 88.25 96 GLU A N 1
ATOM 769 C CA . GLU A 1 96 ? 12.053 -5.054 -29.668 1.00 88.25 96 GLU A CA 1
ATOM 770 C C . GLU A 1 96 ? 11.187 -4.147 -30.554 1.00 88.25 96 GLU A C 1
ATOM 772 O O . GLU A 1 96 ? 11.698 -3.417 -31.401 1.00 88.25 96 GLU A O 1
ATOM 777 N N . ASN A 1 97 ? 9.877 -4.139 -30.307 1.00 85.44 97 ASN A N 1
ATOM 778 C CA . ASN A 1 97 ? 8.897 -3.315 -31.004 1.00 85.44 97 ASN A CA 1
ATOM 779 C C . ASN A 1 97 ? 7.743 -2.927 -30.056 1.00 85.44 97 ASN A C 1
ATOM 781 O O . ASN A 1 97 ? 7.759 -3.244 -28.868 1.00 85.44 97 ASN A O 1
ATOM 785 N N . GLY A 1 98 ? 6.753 -2.200 -30.570 1.00 82.00 98 GLY A N 1
ATOM 786 C CA . GLY A 1 98 ? 5.610 -1.716 -29.799 1.00 82.00 98 GLY A CA 1
ATOM 787 C C . GLY A 1 98 ? 4.576 -2.785 -29.422 1.00 82.00 98 GLY A C 1
ATOM 788 O O . GLY A 1 98 ? 3.724 -2.519 -28.579 1.00 82.00 98 GLY A O 1
ATOM 789 N N . GLN A 1 99 ? 4.636 -3.977 -30.023 1.00 78.81 99 GLN A N 1
ATOM 790 C CA . GLN A 1 99 ? 3.707 -5.081 -29.754 1.00 78.81 99 GLN A CA 1
ATOM 791 C C . GLN A 1 99 ? 4.259 -6.064 -28.723 1.00 78.81 99 GLN A C 1
ATOM 793 O O . GLN A 1 99 ? 3.525 -6.520 -27.849 1.00 78.81 99 GLN A O 1
ATOM 798 N N . LEU A 1 100 ? 5.549 -6.384 -28.801 1.00 83.25 100 LEU A N 1
ATOM 799 C CA . LEU A 1 100 ? 6.172 -7.360 -27.917 1.00 83.25 100 LEU A CA 1
ATOM 800 C C . LEU A 1 100 ? 6.435 -6.770 -26.530 1.00 83.25 100 LEU A C 1
ATOM 802 O O . LEU A 1 100 ? 6.865 -5.625 -26.384 1.00 83.25 100 LEU A O 1
ATOM 806 N N . SER A 1 101 ? 6.200 -7.581 -25.503 1.00 87.38 101 SER A N 1
ATOM 807 C CA . SER A 1 101 ? 6.614 -7.271 -24.139 1.00 87.38 101 SER A CA 1
ATOM 808 C C . SER A 1 101 ? 8.045 -7.736 -23.885 1.00 87.38 101 SER A C 1
ATOM 810 O O . SER A 1 101 ? 8.460 -8.777 -24.395 1.00 87.38 101 SER A O 1
ATOM 812 N N . ARG A 1 102 ? 8.773 -7.032 -23.020 1.00 93.31 102 ARG A N 1
ATOM 813 C CA . ARG A 1 102 ? 10.081 -7.454 -22.519 1.00 93.31 102 ARG A CA 1
ATOM 814 C C . ARG A 1 102 ? 10.096 -7.473 -21.001 1.00 93.31 102 ARG A C 1
ATOM 816 O O . ARG A 1 102 ? 9.671 -6.512 -20.367 1.00 93.31 102 ARG A O 1
ATOM 823 N N . SER A 1 103 ? 10.603 -8.569 -20.444 1.00 92.75 103 SER A N 1
ATOM 824 C CA . SER A 1 103 ? 10.785 -8.745 -19.005 1.00 92.75 103 SER A CA 1
ATOM 825 C C . SER A 1 103 ? 12.208 -8.379 -18.584 1.00 92.75 103 SER A C 1
ATOM 827 O O . SER A 1 103 ? 13.175 -8.724 -19.266 1.00 92.75 103 SER A O 1
ATOM 829 N N . ALA A 1 104 ? 12.320 -7.697 -17.451 1.00 92.56 104 ALA A N 1
ATOM 830 C CA . ALA A 1 104 ? 13.554 -7.418 -16.741 1.00 92.56 104 ALA A CA 1
ATOM 831 C C . ALA A 1 104 ? 13.561 -8.187 -15.416 1.00 92.56 104 ALA A C 1
ATOM 833 O O . ALA A 1 104 ? 12.721 -7.933 -14.552 1.00 92.56 104 ALA A O 1
ATOM 834 N N . ASP A 1 105 ? 14.530 -9.088 -15.256 1.00 87.38 105 ASP A N 1
ATOM 835 C CA . ASP A 1 105 ? 14.751 -9.836 -14.018 1.00 87.38 105 ASP A CA 1
ATOM 836 C C . ASP A 1 105 ? 15.512 -8.983 -12.982 1.00 87.38 105 ASP A C 1
ATOM 838 O O . ASP A 1 105 ? 16.544 -8.354 -13.274 1.00 87.38 105 ASP A O 1
ATOM 842 N N . LEU A 1 106 ? 14.962 -8.951 -11.769 1.00 87.19 106 LEU A N 1
ATOM 843 C CA . LEU A 1 106 ? 15.434 -8.215 -10.598 1.00 87.19 106 LEU A CA 1
ATOM 844 C C . LEU A 1 106 ? 15.665 -9.124 -9.380 1.00 87.19 106 LEU A C 1
ATOM 846 O O . LEU A 1 106 ? 15.987 -8.633 -8.297 1.00 87.19 106 LEU A O 1
ATOM 850 N N . THR A 1 107 ? 15.533 -10.442 -9.527 1.00 80.44 107 THR A N 1
ATOM 851 C CA . THR A 1 107 ? 15.691 -11.412 -8.431 1.00 80.44 107 THR A CA 1
ATOM 852 C C . THR A 1 107 ? 17.053 -11.311 -7.743 1.00 80.44 107 THR A C 1
ATOM 854 O O . THR A 1 107 ? 17.131 -11.337 -6.511 1.00 80.44 107 THR A O 1
ATOM 857 N N . THR A 1 108 ? 18.122 -11.115 -8.516 1.00 78.00 108 THR A N 1
ATOM 858 C CA . THR A 1 108 ? 19.493 -10.952 -8.006 1.00 78.00 108 THR A CA 1
ATOM 859 C C . THR A 1 108 ? 19.728 -9.595 -7.349 1.00 78.00 108 THR A C 1
ATOM 861 O O . THR A 1 108 ? 20.555 -9.483 -6.446 1.00 78.00 108 THR A O 1
ATOM 864 N N . ASN A 1 109 ? 18.957 -8.578 -7.744 1.00 83.19 109 ASN A N 1
ATOM 865 C CA . ASN A 1 109 ? 19.048 -7.225 -7.207 1.00 83.19 109 ASN A CA 1
ATOM 866 C C . ASN A 1 109 ? 18.469 -7.102 -5.786 1.00 83.19 109 ASN A C 1
ATOM 868 O O . ASN A 1 109 ? 18.778 -6.127 -5.106 1.00 83.19 109 ASN A O 1
ATOM 872 N N . LYS A 1 110 ? 17.654 -8.070 -5.328 1.00 80.81 110 LYS A N 1
ATOM 873 C CA . LYS A 1 110 ? 17.052 -8.108 -3.976 1.00 80.81 110 LYS A CA 1
ATOM 874 C C . LYS A 1 110 ? 16.359 -6.791 -3.586 1.00 80.81 110 LYS A C 1
ATOM 876 O O . LYS A 1 110 ? 16.484 -6.325 -2.455 1.00 80.81 110 LYS A O 1
ATOM 881 N N . ILE A 1 111 ? 15.637 -6.183 -4.526 1.00 86.88 111 ILE A N 1
ATOM 882 C CA . ILE A 1 111 ? 15.034 -4.864 -4.323 1.00 86.88 111 ILE A CA 1
ATOM 883 C C . ILE A 1 111 ? 13.805 -4.991 -3.433 1.00 86.88 111 ILE A C 1
ATOM 885 O O . ILE A 1 111 ? 12.865 -5.716 -3.762 1.00 86.88 111 ILE A O 1
ATOM 889 N N . ILE A 1 112 ? 13.807 -4.229 -2.343 1.00 86.50 112 ILE A N 1
ATOM 890 C CA . ILE A 1 112 ? 12.642 -3.995 -1.495 1.00 86.50 112 ILE A CA 1
ATOM 891 C C . ILE A 1 112 ? 12.303 -2.512 -1.600 1.00 86.50 112 ILE A C 1
ATOM 893 O O . ILE A 1 112 ? 13.147 -1.664 -1.312 1.00 86.50 112 ILE A O 1
ATOM 897 N N . GLY A 1 113 ? 11.088 -2.208 -2.046 1.00 84.44 113 GLY A N 1
ATOM 898 C CA . GLY A 1 113 ? 10.634 -0.839 -2.255 1.00 84.44 113 GLY A CA 1
ATOM 899 C C . GLY A 1 113 ? 9.119 -0.727 -2.217 1.00 84.44 113 GLY A C 1
ATOM 900 O O . GLY A 1 113 ? 8.407 -1.675 -2.545 1.00 84.44 113 GLY A O 1
ATOM 901 N N . ARG A 1 114 ? 8.619 0.446 -1.829 1.00 83.38 114 ARG A N 1
ATOM 902 C CA . ARG A 1 114 ? 7.190 0.779 -1.909 1.00 83.38 114 ARG A CA 1
ATOM 903 C C . ARG A 1 114 ? 6.860 1.472 -3.222 1.00 83.38 114 ARG A C 1
ATOM 905 O O . ARG A 1 114 ? 5.839 1.200 -3.846 1.00 83.38 114 ARG A O 1
ATOM 912 N N . SER A 1 115 ? 7.708 2.415 -3.610 1.00 83.88 115 SER A N 1
ATOM 913 C CA . SER A 1 115 ? 7.513 3.248 -4.786 1.00 83.88 115 SER A CA 1
ATOM 914 C C . SER A 1 115 ? 8.654 3.084 -5.768 1.00 83.88 115 SER A C 1
ATOM 916 O O . SER A 1 115 ? 9.810 3.016 -5.370 1.00 83.88 115 SER A O 1
ATOM 918 N N . PHE A 1 116 ? 8.328 3.056 -7.055 1.00 93.56 116 PHE A N 1
ATOM 919 C CA . PHE A 1 116 ? 9.267 2.803 -8.140 1.00 93.56 116 PHE A CA 1
ATOM 920 C C . PHE A 1 116 ? 9.110 3.857 -9.223 1.00 93.56 116 PHE A C 1
ATOM 922 O O . PHE A 1 116 ? 7.991 4.197 -9.592 1.00 93.56 116 PHE A O 1
ATOM 929 N N . ARG A 1 117 ? 10.225 4.367 -9.743 1.00 93.94 117 ARG A N 1
ATOM 930 C CA . ARG A 1 117 ? 10.292 5.271 -10.892 1.00 93.94 117 ARG A CA 1
ATOM 931 C C . ARG A 1 117 ? 11.022 4.570 -12.021 1.00 93.94 117 ARG A C 1
ATOM 933 O O . ARG A 1 117 ? 12.210 4.288 -11.889 1.00 93.94 117 ARG A O 1
ATOM 940 N N . LEU A 1 118 ? 10.327 4.328 -13.126 1.00 94.38 118 LEU A N 1
ATOM 941 C CA . LEU A 1 118 ? 10.944 3.921 -14.382 1.00 94.38 118 LEU A CA 1
ATOM 942 C C . LEU A 1 118 ? 11.319 5.188 -15.145 1.00 94.38 118 LEU A C 1
ATOM 944 O O . LEU A 1 118 ? 10.465 6.042 -15.387 1.00 94.38 118 LEU A O 1
ATOM 948 N N . ILE A 1 119 ? 12.598 5.319 -15.478 1.00 93.19 119 ILE A N 1
ATOM 949 C CA . ILE A 1 119 ? 13.199 6.518 -16.060 1.00 93.19 119 ILE A CA 1
ATOM 950 C C . ILE A 1 119 ? 13.757 6.142 -17.437 1.00 93.19 119 ILE A C 1
ATOM 952 O O . ILE A 1 119 ? 14.851 5.570 -17.496 1.00 93.19 119 ILE A O 1
ATOM 956 N N . PRO A 1 120 ? 13.018 6.413 -18.525 1.00 93.19 120 PRO A N 1
ATOM 957 C CA . PRO A 1 120 ? 13.496 6.207 -19.890 1.00 93.19 120 PRO A CA 1
ATOM 958 C C . PRO A 1 120 ? 14.766 7.012 -20.182 1.00 93.19 120 PRO A C 1
ATOM 960 O O . PRO A 1 120 ? 14.968 8.085 -19.607 1.00 93.19 120 PRO A O 1
ATOM 963 N N . SER A 1 121 ? 15.601 6.516 -21.092 1.00 91.50 121 SER A N 1
ATOM 964 C CA . SER A 1 121 ? 16.735 7.276 -21.625 1.00 91.50 121 SER A CA 1
ATOM 965 C C . SER A 1 121 ? 16.306 8.450 -22.500 1.00 91.50 121 SER A C 1
ATOM 967 O O . SER A 1 121 ? 15.184 8.503 -23.008 1.00 91.50 121 SER A O 1
ATOM 969 N N . ASP A 1 122 ? 17.238 9.372 -22.742 1.00 87.31 122 ASP A N 1
ATOM 970 C CA . ASP A 1 122 ? 17.022 10.495 -23.656 1.00 87.31 122 ASP A CA 1
ATOM 971 C C . ASP A 1 122 ? 16.791 10.038 -25.107 1.00 87.31 122 ASP A C 1
ATOM 973 O O . ASP A 1 122 ? 16.099 10.725 -25.857 1.00 87.31 122 ASP A O 1
ATOM 977 N N . GLU A 1 123 ? 17.311 8.868 -25.491 1.00 85.81 123 GLU A N 1
ATOM 978 C CA . GLU A 1 123 ? 17.077 8.244 -26.803 1.00 85.81 123 GLU A CA 1
ATOM 979 C C . GLU A 1 123 ? 15.650 7.700 -26.947 1.00 85.81 123 GLU A C 1
ATOM 981 O O . GLU A 1 123 ? 15.146 7.530 -28.054 1.00 85.81 123 GLU A O 1
ATOM 986 N N . SER A 1 124 ? 14.960 7.486 -25.825 1.00 86.31 124 SER A N 1
ATOM 987 C CA . SER A 1 124 ? 13.576 7.013 -25.778 1.00 86.31 124 SER A CA 1
ATOM 988 C C . SER A 1 124 ? 12.544 8.146 -25.894 1.00 86.31 124 SER A C 1
ATOM 990 O O . SER A 1 124 ? 11.373 7.946 -25.564 1.00 86.31 124 SER A O 1
ATOM 992 N N . GLN A 1 125 ? 12.951 9.342 -26.339 1.00 82.00 125 GLN A N 1
ATOM 993 C CA . GLN A 1 125 ? 12.046 10.468 -26.593 1.00 82.00 125 GLN A CA 1
ATOM 994 C C . GLN A 1 125 ? 10.910 10.063 -27.541 1.00 82.00 125 GLN A C 1
ATOM 996 O O . GLN A 1 125 ? 11.135 9.434 -28.572 1.00 82.00 125 GLN A O 1
ATOM 1001 N N . ASN A 1 126 ? 9.678 10.451 -27.194 1.00 79.25 126 ASN A N 1
ATOM 1002 C CA . ASN A 1 126 ? 8.444 10.057 -27.887 1.00 79.25 126 ASN A CA 1
ATOM 1003 C C . ASN A 1 126 ? 8.144 8.545 -27.853 1.00 79.25 126 ASN A C 1
ATOM 1005 O O . ASN A 1 126 ? 7.254 8.075 -28.563 1.00 79.25 126 ASN A O 1
ATOM 1009 N N . GLY A 1 127 ? 8.860 7.776 -27.028 1.00 85.25 127 GLY A N 1
ATOM 1010 C CA . GLY A 1 127 ? 8.541 6.383 -26.753 1.00 85.25 127 GLY A CA 1
ATOM 1011 C C . GLY A 1 127 ? 7.243 6.243 -25.957 1.00 85.25 127 GLY A C 1
ATOM 1012 O O . GLY A 1 127 ? 6.837 7.149 -25.228 1.00 85.25 127 GLY A O 1
ATOM 1013 N N . ILE A 1 128 ? 6.607 5.079 -26.073 1.00 86.38 128 ILE A N 1
ATOM 1014 C CA . ILE A 1 128 ? 5.469 4.683 -25.237 1.00 86.38 128 ILE A CA 1
ATOM 1015 C C . ILE A 1 128 ? 5.912 3.567 -24.294 1.00 86.38 128 ILE A C 1
ATOM 1017 O O . ILE A 1 128 ? 6.676 2.681 -24.688 1.00 86.38 128 ILE A O 1
ATOM 1021 N N . MET A 1 129 ? 5.413 3.610 -23.059 1.00 86.44 129 MET A N 1
ATOM 1022 C CA . MET A 1 129 ? 5.622 2.578 -22.054 1.00 86.44 129 MET A CA 1
ATOM 1023 C C . MET A 1 129 ? 4.290 2.146 -21.424 1.00 86.44 129 MET A C 1
ATOM 1025 O O . MET A 1 129 ? 3.531 2.955 -20.884 1.00 86.44 129 MET A O 1
ATOM 1029 N N . ARG A 1 130 ? 4.041 0.840 -21.467 1.00 86.56 130 ARG A N 1
ATOM 1030 C CA . ARG A 1 130 ? 3.089 0.096 -20.641 1.00 86.56 130 ARG A CA 1
ATOM 1031 C C . ARG A 1 130 ? 3.890 -0.839 -19.741 1.00 86.56 130 ARG A C 1
ATOM 1033 O O . ARG A 1 130 ? 4.901 -1.367 -20.191 1.00 86.56 130 ARG A O 1
ATOM 1040 N N . VAL A 1 131 ? 3.491 -1.010 -18.489 1.00 88.56 131 VAL A N 1
ATOM 1041 C CA . VAL A 1 131 ? 4.275 -1.649 -17.429 1.00 88.56 131 VAL A CA 1
ATOM 1042 C C . VAL A 1 131 ? 3.383 -2.531 -16.571 1.00 88.56 131 VAL A C 1
ATOM 1044 O O . VAL A 1 131 ? 2.262 -2.153 -16.236 1.00 88.56 131 VAL A O 1
ATOM 1047 N N . GLU A 1 132 ? 3.933 -3.668 -16.162 1.00 86.06 132 GLU A N 1
ATOM 1048 C CA . GLU A 1 132 ? 3.447 -4.495 -15.062 1.00 86.06 132 GLU A CA 1
ATOM 1049 C C . GLU A 1 132 ? 4.627 -4.849 -14.142 1.00 86.06 132 GLU A C 1
ATOM 1051 O O . GLU A 1 132 ? 5.748 -5.066 -14.617 1.00 86.06 132 GLU A O 1
ATOM 1056 N N . MET A 1 133 ? 4.399 -4.889 -12.828 1.00 88.19 133 MET A N 1
ATOM 1057 C CA . MET A 1 133 ? 5.430 -5.217 -11.836 1.00 88.19 133 MET A CA 1
ATOM 1058 C C . MET A 1 133 ? 5.068 -6.499 -11.091 1.00 88.19 133 MET A C 1
ATOM 1060 O O . MET A 1 133 ? 3.955 -6.639 -10.596 1.00 88.19 133 MET A O 1
ATOM 1064 N N . TYR A 1 134 ? 6.033 -7.410 -10.962 1.00 82.19 134 TYR A N 1
ATOM 1065 C CA . TYR A 1 134 ? 5.845 -8.710 -10.323 1.00 82.19 134 TYR A CA 1
ATOM 1066 C C . TYR A 1 134 ? 6.714 -8.825 -9.074 1.00 82.19 134 TYR A C 1
ATOM 1068 O O . TYR A 1 134 ? 7.915 -8.537 -9.097 1.00 82.19 134 TYR A O 1
ATOM 1076 N N . GLY A 1 135 ? 6.115 -9.285 -7.981 1.00 82.94 135 GLY A N 1
ATOM 1077 C CA . GLY A 1 135 ? 6.775 -9.408 -6.690 1.00 82.94 135 GLY A CA 1
ATOM 1078 C C . GLY A 1 135 ? 5.854 -9.970 -5.614 1.00 82.94 135 GLY A C 1
ATOM 1079 O O . GLY A 1 135 ? 4.737 -10.397 -5.899 1.00 82.94 135 GLY A O 1
ATOM 1080 N N . CYS A 1 136 ? 6.330 -9.945 -4.374 1.00 71.25 136 CYS A N 1
ATOM 1081 C CA . CYS A 1 136 ? 5.563 -10.286 -3.177 1.00 71.25 136 CYS A CA 1
ATOM 1082 C C . CYS A 1 136 ? 5.737 -9.203 -2.107 1.00 71.25 136 CYS A C 1
ATOM 1084 O O . CYS A 1 136 ? 6.671 -8.403 -2.177 1.00 71.25 136 CYS A O 1
ATOM 1086 N N . ILE A 1 137 ? 4.835 -9.149 -1.129 1.00 70.31 137 ILE A N 1
ATOM 1087 C CA . ILE A 1 137 ? 4.938 -8.210 -0.004 1.00 70.31 137 ILE A CA 1
ATOM 1088 C C . ILE A 1 137 ? 6.232 -8.513 0.774 1.00 70.31 137 ILE A C 1
ATOM 1090 O O . ILE A 1 137 ? 6.574 -9.675 0.982 1.00 70.31 137 ILE A O 1
ATOM 1094 N N . ALA A 1 138 ? 6.982 -7.467 1.134 1.00 64.31 138 ALA A N 1
ATOM 1095 C CA . ALA A 1 138 ? 8.264 -7.559 1.842 1.00 64.31 138 ALA A CA 1
ATOM 1096 C C . ALA A 1 138 ? 8.194 -7.148 3.313 1.00 64.31 138 ALA A C 1
ATOM 1098 O O . ALA A 1 138 ? 9.162 -7.364 4.042 1.00 64.31 138 ALA A O 1
ATOM 1099 N N . GLU A 1 139 ? 7.093 -6.539 3.756 1.00 53.97 139 GLU A N 1
ATOM 1100 C CA . GLU A 1 139 ? 6.856 -6.386 5.187 1.00 53.97 139 GLU A CA 1
ATOM 1101 C C . GLU A 1 139 ? 6.891 -7.776 5.828 1.00 53.97 139 GLU A C 1
ATOM 1103 O O . GLU A 1 139 ? 6.278 -8.713 5.312 1.00 53.97 139 GLU A O 1
ATOM 1108 N N . ASN A 1 140 ? 7.617 -7.916 6.943 1.00 44.59 140 ASN A N 1
ATOM 1109 C CA . ASN A 1 140 ? 7.471 -9.080 7.807 1.00 44.59 140 ASN A CA 1
ATOM 1110 C C . ASN A 1 140 ? 6.034 -9.053 8.332 1.00 44.59 140 ASN A C 1
ATOM 1112 O O . ASN A 1 140 ? 5.750 -8.495 9.393 1.00 44.59 140 ASN A O 1
ATOM 1116 N N . THR A 1 141 ? 5.116 -9.669 7.595 1.00 41.22 141 THR A N 1
ATOM 1117 C CA . THR A 1 141 ? 3.936 -10.259 8.197 1.00 41.22 141 THR A CA 1
ATOM 1118 C C . THR A 1 141 ? 4.493 -11.238 9.216 1.00 41.22 141 THR A C 1
ATOM 1120 O O . THR A 1 141 ? 5.067 -12.264 8.857 1.00 41.22 141 THR A O 1
ATOM 1123 N N . LEU A 1 142 ? 4.472 -10.852 10.492 1.00 37.38 142 LEU A N 1
ATOM 1124 C CA . LEU A 1 142 ? 4.689 -11.768 11.602 1.00 37.38 142 LEU A CA 1
ATOM 1125 C C . LEU A 1 142 ? 3.718 -12.941 11.399 1.00 37.38 142 LEU A C 1
ATOM 1127 O O . LEU A 1 142 ? 2.558 -12.838 11.776 1.00 37.38 142 LEU A O 1
ATOM 1131 N N . GLY A 1 143 ? 4.188 -14.000 10.737 1.00 34.06 143 GLY A N 1
ATOM 1132 C CA . GLY A 1 143 ? 3.381 -15.137 10.308 1.00 34.06 143 GLY A CA 1
ATOM 1133 C C . GLY A 1 143 ? 2.427 -14.834 9.146 1.00 34.06 143 GLY A C 1
ATOM 1134 O O . GLY A 1 143 ? 1.827 -13.767 9.055 1.00 34.06 143 GLY A O 1
ATOM 1135 N N . ASP A 1 144 ? 2.274 -15.820 8.269 1.00 35.31 144 ASP A N 1
ATOM 1136 C CA . ASP A 1 144 ? 1.293 -15.914 7.184 1.00 35.31 144 ASP A CA 1
ATOM 1137 C C . ASP A 1 144 ? -0.169 -15.941 7.679 1.00 35.31 144 ASP A C 1
ATOM 1139 O O . ASP A 1 144 ? -0.909 -16.892 7.432 1.00 35.31 144 ASP A O 1
ATOM 1143 N N . GLN A 1 145 ? -0.630 -14.889 8.352 1.00 43.22 145 GLN A N 1
ATOM 1144 C CA . GLN A 1 145 ? -2.048 -14.546 8.395 1.00 43.22 145 GLN A CA 1
ATOM 1145 C C . GLN A 1 145 ? -2.201 -13.036 8.262 1.00 43.22 145 GLN A C 1
ATOM 1147 O O . GLN A 1 145 ? -1.537 -12.262 8.948 1.00 43.22 145 GLN A O 1
ATOM 1152 N N . GLU A 1 146 ? -3.070 -12.631 7.339 1.00 49.91 146 GLU A N 1
ATOM 1153 C CA . GLU A 1 146 ? -3.543 -11.264 7.157 1.00 49.91 146 GLU A CA 1
ATOM 1154 C C . GLU A 1 146 ? -3.763 -10.592 8.523 1.00 49.91 146 GLU A C 1
ATOM 1156 O O . GLU A 1 146 ? -4.668 -10.935 9.280 1.00 49.91 146 GLU A O 1
ATOM 1161 N N . ASN A 1 147 ? -2.860 -9.678 8.876 1.00 51.44 147 ASN A N 1
ATOM 1162 C CA . ASN A 1 147 ? -2.747 -9.182 10.236 1.00 51.44 147 ASN A CA 1
ATOM 1163 C C . ASN A 1 147 ? -3.608 -7.913 10.403 1.00 51.44 147 ASN A C 1
ATOM 1165 O O . ASN A 1 147 ? -3.265 -6.872 9.826 1.00 51.44 147 ASN A O 1
ATOM 1169 N N . PRO A 1 148 ? -4.679 -7.928 11.223 1.00 52.06 148 PRO A N 1
ATOM 1170 C CA . PRO A 1 148 ? -5.550 -6.765 11.428 1.00 52.06 148 PRO A CA 1
ATOM 1171 C C . PRO A 1 148 ? -4.829 -5.582 12.104 1.00 52.06 148 PRO A C 1
ATOM 1173 O O . PRO A 1 148 ? -5.409 -4.516 12.297 1.00 52.06 148 PRO A O 1
ATOM 1176 N N . LYS A 1 149 ? -3.551 -5.727 12.471 1.00 59.00 149 LYS A N 1
ATOM 1177 C CA . LYS A 1 149 ? -2.719 -4.681 13.081 1.00 59.00 149 LYS A CA 1
ATOM 1178 C C . LYS A 1 149 ? -2.260 -3.585 12.107 1.00 59.00 149 LYS A C 1
ATOM 1180 O O . LYS A 1 149 ? -1.911 -2.498 12.560 1.00 59.00 149 LYS A O 1
ATOM 1185 N N . ILE A 1 150 ? -2.271 -3.837 10.791 1.00 61.00 150 ILE A N 1
ATOM 1186 C CA . ILE A 1 150 ? -1.827 -2.859 9.772 1.00 61.00 150 ILE A CA 1
ATOM 1187 C C . ILE A 1 150 ? -3.010 -2.029 9.254 1.00 61.00 150 ILE A C 1
ATOM 1189 O O . ILE A 1 150 ? -2.927 -0.807 9.123 1.00 61.00 150 ILE A O 1
ATOM 1193 N N . ARG A 1 151 ? -4.138 -2.687 8.976 1.00 70.75 151 ARG A N 1
ATOM 1194 C CA . ARG A 1 151 ? -5.402 -2.049 8.594 1.00 70.75 151 ARG A CA 1
ATOM 1195 C C . ARG A 1 151 ? -6.543 -2.815 9.247 1.00 70.75 151 ARG A C 1
ATOM 1197 O O . ARG A 1 151 ? -6.748 -3.980 8.916 1.00 70.75 151 ARG A O 1
ATOM 1204 N N . SER A 1 152 ? -7.284 -2.168 10.139 1.00 79.00 152 SER A N 1
ATOM 1205 C CA . SER A 1 152 ? -8.476 -2.758 10.752 1.00 79.00 152 SER A CA 1
ATOM 1206 C C . SER A 1 152 ? -9.709 -1.915 10.479 1.00 79.00 152 SER A C 1
ATOM 1208 O O . SER A 1 152 ? -9.713 -0.697 10.666 1.00 79.00 152 SER A O 1
ATOM 1210 N N . LEU A 1 153 ? -10.768 -2.595 10.044 1.00 82.81 153 LEU A N 1
ATOM 1211 C CA . LEU A 1 153 ? -12.121 -2.064 9.991 1.00 82.81 153 LEU A CA 1
ATOM 1212 C C . LEU A 1 153 ? -12.988 -2.902 10.921 1.00 82.81 153 LEU A C 1
ATOM 1214 O O . LEU A 1 153 ? -13.396 -4.005 10.571 1.00 82.81 153 LEU A O 1
ATOM 1218 N N . LEU A 1 154 ? -13.277 -2.386 12.108 1.00 87.12 154 LEU A N 1
ATOM 1219 C CA . LEU A 1 154 ? -14.195 -3.032 13.037 1.00 87.12 154 LEU A CA 1
ATOM 1220 C C . LEU A 1 154 ? -15.556 -2.351 12.949 1.00 87.12 154 LEU A C 1
ATOM 1222 O O . LEU A 1 154 ? -15.654 -1.130 13.055 1.00 87.12 154 LEU A O 1
ATOM 1226 N N . ILE A 1 155 ? -16.609 -3.140 12.764 1.00 84.50 155 ILE A N 1
ATOM 1227 C CA . ILE A 1 155 ? -17.980 -2.643 12.664 1.00 84.50 155 ILE A CA 1
ATOM 1228 C C . ILE A 1 155 ? -18.825 -3.418 13.662 1.00 84.50 155 ILE A C 1
ATOM 1230 O O . ILE A 1 155 ? -19.035 -4.616 13.490 1.00 84.50 155 ILE A O 1
ATOM 1234 N N . ASN A 1 156 ? -19.348 -2.718 14.664 1.00 85.81 156 ASN A N 1
ATOM 1235 C CA . ASN A 1 156 ? -20.396 -3.244 15.521 1.00 85.81 156 ASN A CA 1
ATOM 1236 C C . ASN A 1 156 ? -21.752 -2.928 14.878 1.00 85.81 156 ASN A C 1
ATOM 1238 O O . ASN A 1 156 ? -22.179 -1.773 14.840 1.00 85.81 156 ASN A O 1
ATOM 1242 N N . ARG A 1 157 ? -22.408 -3.957 14.329 1.00 78.56 157 ARG A N 1
ATOM 1243 C CA . ARG A 1 157 ? -23.670 -3.823 13.576 1.00 78.56 157 ARG A CA 1
ATOM 1244 C C . ARG A 1 157 ? -24.859 -3.451 14.467 1.00 78.56 157 ARG A C 1
ATOM 1246 O O . ARG A 1 157 ? -25.787 -2.796 13.989 1.00 78.56 157 ARG A O 1
ATOM 1253 N N . ASP A 1 158 ? -24.803 -3.813 15.747 1.00 79.19 158 ASP A N 1
ATOM 1254 C CA . ASP A 1 158 ? -25.878 -3.585 16.716 1.00 79.19 158 ASP A CA 1
ATOM 1255 C C . ASP A 1 158 ? -25.859 -2.133 17.205 1.00 79.19 158 ASP A C 1
ATOM 1257 O O . ASP A 1 158 ? -26.841 -1.387 17.091 1.00 79.19 158 ASP A O 1
ATOM 1261 N N . SER A 1 159 ? -24.693 -1.669 17.655 1.00 79.75 159 SER A N 1
ATOM 1262 C CA . SER A 1 159 ? -24.510 -0.283 18.097 1.00 79.75 159 SER A CA 1
ATOM 1263 C C . SER A 1 159 ? -24.388 0.688 16.917 1.00 79.75 159 SER A C 1
ATOM 1265 O O . SER A 1 159 ? -24.813 1.846 16.995 1.00 79.75 159 SER A O 1
ATOM 1267 N N . GLY A 1 160 ? -23.922 0.210 15.763 1.00 79.00 160 GLY A N 1
ATOM 1268 C CA . GLY A 1 160 ? -23.569 1.026 14.603 1.00 79.00 160 GLY A CA 1
ATOM 1269 C C . GLY A 1 160 ? -22.244 1.768 14.788 1.00 79.00 160 GLY A C 1
ATOM 1270 O O . GLY A 1 160 ? -22.025 2.785 14.133 1.00 79.00 160 GLY A O 1
ATOM 1271 N N . VAL A 1 161 ? -21.388 1.336 15.717 1.00 84.50 161 VAL A N 1
ATOM 1272 C CA . VAL A 1 161 ? -20.052 1.911 15.913 1.00 84.50 161 VAL A CA 1
ATOM 1273 C C . VAL A 1 161 ? -19.085 1.333 14.882 1.00 84.50 161 VAL A C 1
ATOM 1275 O O . VAL A 1 161 ? -19.006 0.121 14.697 1.00 84.50 161 VAL A O 1
ATOM 1278 N N . ILE A 1 162 ? -18.322 2.210 14.235 1.00 85.50 162 ILE A N 1
ATOM 1279 C CA . ILE A 1 162 ? -17.234 1.854 13.325 1.00 85.50 162 ILE A CA 1
ATOM 1280 C C . ILE A 1 162 ? -15.916 2.298 13.952 1.00 85.50 162 ILE A C 1
ATOM 1282 O O . ILE A 1 162 ? -15.815 3.423 14.448 1.00 85.50 162 ILE A O 1
ATOM 1286 N N . TYR A 1 163 ? -14.900 1.446 13.873 1.00 88.69 163 TYR A N 1
ATOM 1287 C CA . TYR A 1 163 ? -13.498 1.810 14.030 1.00 88.69 163 TYR A CA 1
ATOM 1288 C C . TYR A 1 163 ? -12.759 1.544 12.725 1.00 88.69 163 TYR A C 1
ATOM 1290 O O . TYR A 1 163 ? -12.888 0.471 12.139 1.00 88.69 163 TYR A O 1
ATOM 1298 N N . LEU A 1 164 ? -11.980 2.525 12.284 1.00 86.25 164 LEU A N 1
ATOM 1299 C CA . LEU A 1 164 ? -11.110 2.410 11.125 1.00 86.25 164 LEU A CA 1
ATOM 1300 C C . LEU A 1 164 ? -9.704 2.835 11.524 1.00 86.25 164 LEU A C 1
ATOM 1302 O O . LEU A 1 164 ? -9.490 3.989 11.894 1.00 86.25 164 LEU A O 1
ATOM 1306 N N . CYS A 1 165 ? -8.760 1.911 11.423 1.00 82.81 165 CYS A N 1
ATOM 1307 C CA . CYS A 1 165 ? -7.354 2.157 11.688 1.00 82.81 165 CYS A CA 1
ATOM 1308 C C . CYS A 1 165 ? -6.519 1.841 10.457 1.00 82.81 165 CYS A C 1
ATOM 1310 O O . CYS A 1 165 ? -6.671 0.790 9.835 1.00 82.81 165 CYS A O 1
ATOM 1312 N N . GLN A 1 166 ? -5.600 2.748 10.146 1.00 76.31 166 GLN A N 1
ATOM 1313 C CA . GLN A 1 166 ? -4.564 2.545 9.149 1.00 76.31 166 GLN A CA 1
ATOM 1314 C C . GLN A 1 166 ? -3.205 2.857 9.767 1.00 76.31 166 GLN A C 1
ATOM 1316 O O . GLN A 1 166 ? -2.983 3.958 10.279 1.00 76.31 166 GLN A O 1
ATOM 1321 N N . ARG A 1 167 ? -2.293 1.893 9.672 1.00 68.00 167 ARG A N 1
ATOM 1322 C CA . ARG A 1 167 ? -0.901 2.003 10.085 1.00 68.00 167 ARG A CA 1
ATOM 1323 C C . ARG A 1 167 ? -0.002 1.878 8.860 1.00 68.00 167 ARG A C 1
ATOM 1325 O O . ARG A 1 167 ? -0.072 0.900 8.125 1.00 68.00 167 ARG A O 1
ATOM 1332 N N . ASN A 1 168 ? 0.846 2.880 8.677 1.00 58.25 168 ASN A N 1
ATOM 1333 C CA . ASN A 1 168 ? 2.002 2.855 7.786 1.00 58.25 168 ASN A CA 1
ATOM 1334 C C . ASN A 1 168 ? 3.269 3.018 8.652 1.00 58.25 168 ASN A C 1
ATOM 1336 O O . ASN A 1 168 ? 3.164 3.490 9.787 1.00 58.25 168 ASN A O 1
ATOM 1340 N N . ASP A 1 169 ? 4.455 2.722 8.108 1.00 51.00 169 ASP A N 1
ATOM 1341 C CA . ASP A 1 169 ? 5.747 2.706 8.829 1.00 51.00 169 ASP A CA 1
ATOM 1342 C C . ASP A 1 169 ? 5.995 3.905 9.767 1.00 51.00 169 ASP A C 1
ATOM 1344 O O . ASP A 1 169 ? 6.556 3.736 10.845 1.00 51.00 169 ASP A O 1
ATOM 1348 N N . ASN A 1 170 ? 5.504 5.101 9.410 1.00 49.94 170 ASN A N 1
ATOM 1349 C CA . ASN A 1 170 ? 5.722 6.338 10.174 1.00 49.94 170 ASN A CA 1
ATOM 1350 C C . ASN A 1 170 ? 4.445 7.045 10.656 1.00 49.94 170 ASN A C 1
ATOM 1352 O O . ASN A 1 170 ? 4.530 8.105 11.280 1.00 49.94 170 ASN A O 1
ATOM 1356 N N . ARG A 1 171 ? 3.247 6.534 10.344 1.00 59.97 171 ARG A N 1
ATOM 1357 C CA . ARG A 1 171 ? 1.983 7.194 10.718 1.00 59.97 171 ARG A CA 1
ATOM 1358 C C . ARG A 1 171 ? 0.916 6.164 11.028 1.00 59.97 171 ARG A C 1
ATOM 1360 O O . ARG A 1 171 ? 0.643 5.294 10.208 1.00 59.97 171 ARG A O 1
ATOM 1367 N N . THR A 1 172 ? 0.265 6.331 12.173 1.00 66.81 172 THR A N 1
ATOM 1368 C CA . THR A 1 172 ? -0.975 5.617 12.470 1.00 66.81 172 THR A CA 1
ATOM 1369 C C . THR A 1 172 ? -2.121 6.601 12.586 1.00 66.81 172 THR A C 1
ATOM 1371 O O . THR A 1 172 ? -1.975 7.683 13.156 1.00 66.81 172 THR A O 1
ATOM 1374 N N . SER A 1 173 ? -3.261 6.253 12.007 1.00 77.56 173 SER A N 1
ATOM 1375 C CA . SER A 1 173 ? -4.478 7.046 12.090 1.00 77.56 173 SER A CA 1
ATOM 1376 C C . SER A 1 173 ? -5.655 6.120 12.346 1.00 77.56 173 SER A C 1
ATOM 1378 O O . SER A 1 173 ? -6.036 5.330 11.486 1.00 77.56 173 SER A O 1
ATOM 1380 N N . CYS A 1 174 ? -6.195 6.216 13.558 1.00 84.38 174 CYS A N 1
ATOM 1381 C CA . CYS A 1 174 ? -7.375 5.493 13.999 1.00 84.38 174 CYS A CA 1
ATOM 1382 C C . CYS A 1 174 ? -8.516 6.478 14.231 1.00 84.38 174 CYS A C 1
ATOM 1384 O O . CYS A 1 174 ? -8.353 7.475 14.941 1.00 84.38 174 CYS A O 1
ATOM 1386 N N . PHE A 1 175 ? -9.683 6.173 13.678 1.00 86.19 175 PHE A N 1
ATOM 1387 C CA . PHE A 1 175 ? -10.882 6.980 13.833 1.00 86.19 175 PHE A CA 1
ATOM 1388 C C . PHE A 1 175 ? -12.080 6.114 14.198 1.00 86.19 175 PHE A C 1
ATOM 1390 O O . PHE A 1 175 ? -12.154 4.941 13.835 1.00 86.19 175 PHE A O 1
ATOM 1397 N N . THR A 1 176 ? -13.038 6.714 14.893 1.00 88.25 176 THR A N 1
ATOM 1398 C CA . THR A 1 176 ? -14.322 6.093 15.199 1.00 88.25 176 THR A CA 1
ATOM 1399 C C . THR A 1 176 ? -15.483 6.983 14.798 1.00 88.25 176 THR A C 1
ATOM 1401 O O . THR A 1 176 ? -15.387 8.213 14.839 1.00 88.25 176 THR A O 1
ATOM 1404 N N . SER A 1 177 ? -16.592 6.358 14.420 1.00 83.62 177 SER A N 1
ATOM 1405 C CA . SER A 1 177 ? -17.860 7.033 14.173 1.00 83.62 177 SER A CA 1
ATOM 1406 C C . SER A 1 177 ? -19.026 6.169 14.644 1.00 83.62 177 SER A C 1
ATOM 1408 O O . SER A 1 177 ? -18.897 4.953 14.769 1.00 83.62 177 SER A O 1
ATOM 1410 N N . SER A 1 178 ? -20.169 6.803 14.898 1.00 79.50 178 SER A N 1
ATOM 1411 C CA . SER A 1 178 ? -21.435 6.112 15.134 1.00 79.50 178 SER A CA 1
ATOM 1412 C C . SER A 1 178 ? -22.374 6.415 13.977 1.00 79.50 178 SER A C 1
ATOM 1414 O O . SER A 1 178 ? -22.673 7.572 13.691 1.00 79.50 178 SER A O 1
ATOM 1416 N N . ILE A 1 179 ? -22.860 5.361 13.328 1.00 65.56 179 ILE A N 1
ATOM 1417 C CA . ILE A 1 179 ? -23.785 5.412 12.190 1.00 65.56 179 ILE A CA 1
ATOM 1418 C C . ILE A 1 179 ? -25.182 5.922 12.616 1.00 65.56 179 ILE A C 1
ATOM 1420 O O . ILE A 1 179 ? -26.023 6.227 11.776 1.00 65.56 179 ILE A O 1
ATOM 1424 N N . SER A 1 180 ? -25.450 6.045 13.923 1.00 60.22 180 SER A N 1
ATOM 1425 C CA . SER A 1 180 ? -26.780 6.368 14.457 1.00 60.22 180 SER A CA 1
ATOM 1426 C C . SER A 1 180 ? -27.239 7.825 14.271 1.00 60.22 180 SER A C 1
ATOM 1428 O O . SER A 1 180 ? -28.421 8.098 14.471 1.00 60.22 180 SER A O 1
ATOM 1430 N N . SER A 1 181 ? -26.369 8.760 13.862 1.00 52.88 181 SER A N 1
ATOM 1431 C CA . SER A 1 181 ? -26.740 10.171 13.675 1.00 52.88 181 SER A CA 1
ATOM 1432 C C . SER A 1 181 ? -26.686 10.635 12.218 1.00 52.88 181 SER A C 1
ATOM 1434 O O . SER A 1 181 ? -25.758 10.340 11.469 1.00 52.88 181 SER A O 1
ATOM 1436 N N . GLN A 1 182 ? -27.667 11.464 11.850 1.00 50.56 182 GLN A N 1
ATOM 1437 C CA . GLN A 1 182 ? -27.802 12.142 10.549 1.00 50.56 182 GLN A CA 1
ATOM 1438 C C . GLN A 1 182 ? -26.573 13.018 10.207 1.00 50.56 182 GLN A C 1
ATOM 1440 O O . GLN A 1 182 ? -26.310 13.316 9.045 1.00 50.56 182 GLN A O 1
ATOM 1445 N N . TYR A 1 183 ? -25.775 13.363 11.224 1.00 50.31 183 TYR A N 1
ATOM 1446 C CA . TYR A 1 183 ? -24.477 14.022 11.114 1.00 50.31 183 TYR A CA 1
ATOM 1447 C C . TYR A 1 183 ? -23.364 13.036 11.476 1.00 50.31 183 TYR A C 1
ATOM 1449 O O . TYR A 1 183 ? -23.213 12.633 12.631 1.00 50.31 183 TYR A O 1
ATOM 1457 N N . ARG A 1 184 ? -22.583 12.637 10.472 1.00 61.41 184 ARG A N 1
ATOM 1458 C CA . ARG A 1 184 ? -21.452 11.713 10.607 1.00 61.41 184 ARG A CA 1
ATOM 1459 C C . ARG A 1 184 ? -20.225 12.472 11.106 1.00 61.41 184 ARG A C 1
ATOM 1461 O O . ARG A 1 184 ? -19.468 13.011 10.306 1.00 61.41 184 ARG A O 1
ATOM 1468 N N . SER A 1 185 ? -20.029 12.533 12.421 1.00 67.94 185 SER A N 1
ATOM 1469 C CA . SER A 1 185 ? -18.769 13.040 12.980 1.00 67.94 185 SER A CA 1
ATOM 1470 C C . SER A 1 185 ? -17.799 11.882 13.208 1.00 67.94 185 SER A C 1
ATOM 1472 O O . SER A 1 185 ? -18.153 10.857 13.796 1.00 67.94 185 SER A O 1
ATOM 1474 N N . TRP A 1 186 ? -16.579 12.032 12.698 1.00 76.12 186 TRP A N 1
ATOM 1475 C CA . TRP A 1 186 ? -15.472 11.121 12.971 1.00 76.12 186 TRP A CA 1
ATOM 1476 C C . TRP A 1 186 ? -14.628 11.693 14.094 1.00 76.12 186 TRP A C 1
ATOM 1478 O O . TRP A 1 186 ? -14.296 12.878 14.093 1.00 76.12 186 TRP A O 1
ATOM 1488 N N . LYS A 1 187 ? -14.288 10.845 15.060 1.00 83.94 187 LYS A N 1
ATOM 1489 C CA . LYS A 1 187 ? -13.430 11.199 16.188 1.00 83.94 187 LYS A CA 1
ATOM 1490 C C . LYS A 1 187 ? -12.122 10.439 16.065 1.00 83.94 187 LYS A C 1
ATOM 1492 O O . LYS A 1 187 ? -12.134 9.221 15.906 1.00 83.94 187 LYS A O 1
ATOM 1497 N N . ALA A 1 188 ? -11.006 11.157 16.135 1.00 83.56 188 ALA A N 1
ATOM 1498 C CA . ALA A 1 188 ? -9.695 10.530 16.231 1.00 83.56 188 ALA A CA 1
ATOM 1499 C C . ALA A 1 188 ? -9.574 9.780 17.566 1.00 83.56 188 ALA A C 1
ATOM 1501 O O . ALA A 1 188 ? -10.002 10.283 18.607 1.00 83.56 188 ALA A O 1
ATOM 1502 N N . LEU A 1 189 ? -8.993 8.583 17.529 1.00 87.81 189 LEU A N 1
ATOM 1503 C CA . LEU A 1 189 ? -8.611 7.852 18.734 1.00 87.81 189 LEU A CA 1
ATOM 1504 C C . LEU A 1 189 ? -7.336 8.460 19.345 1.00 87.81 189 LEU A C 1
ATOM 1506 O O . LEU A 1 189 ? -6.610 9.198 18.668 1.00 87.81 189 LEU A O 1
ATOM 1510 N N . PRO A 1 190 ? -7.027 8.152 20.619 1.00 86.38 190 PRO A N 1
ATOM 1511 C CA . PRO A 1 190 ? -5.737 8.501 21.202 1.00 86.38 190 PRO A CA 1
ATOM 1512 C C . PRO A 1 190 ? -4.572 8.009 20.333 1.00 86.38 190 PRO A C 1
ATOM 1514 O O . PRO A 1 190 ? -4.591 6.876 19.862 1.00 86.38 190 PRO A O 1
ATOM 1517 N N . LYS A 1 191 ? -3.531 8.837 20.163 1.00 82.31 191 LYS A N 1
ATOM 1518 C CA . LYS A 1 191 ? -2.388 8.558 19.264 1.00 82.31 191 LYS A CA 1
ATOM 1519 C C . LYS A 1 191 ? -1.642 7.255 19.563 1.00 82.31 191 LYS A C 1
ATOM 1521 O O . LYS A 1 191 ? -0.939 6.750 18.696 1.00 82.31 191 LYS A O 1
ATOM 1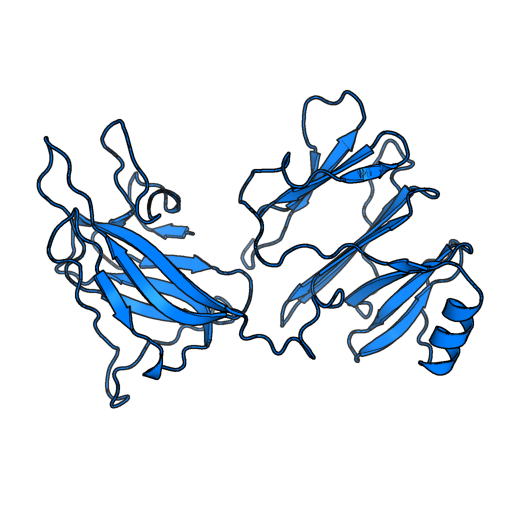526 N N . PHE A 1 192 ? -1.746 6.755 20.792 1.00 82.12 192 PHE A N 1
ATOM 1527 C CA . PHE A 1 192 ? -1.108 5.509 21.187 1.00 82.12 192 PHE A CA 1
ATOM 1528 C C . PHE A 1 192 ? -1.890 4.274 20.736 1.00 82.12 192 PHE A C 1
ATOM 1530 O O . PHE A 1 192 ? -1.303 3.207 20.759 1.00 82.12 192 PHE A O 1
ATOM 1537 N N . ILE A 1 193 ? -3.159 4.386 20.326 1.00 88.06 193 ILE A N 1
ATOM 1538 C CA . ILE A 1 193 ? -3.927 3.266 19.769 1.00 88.06 193 ILE A CA 1
ATOM 1539 C C . ILE A 1 193 ? -3.652 3.164 18.277 1.00 88.06 193 ILE A C 1
ATOM 1541 O O . ILE A 1 193 ? -3.855 4.130 17.539 1.00 88.06 193 ILE A O 1
ATOM 1545 N N . VAL A 1 194 ? -3.202 1.986 17.842 1.00 83.50 194 VAL A N 1
ATOM 1546 C CA . VAL A 1 194 ? -2.764 1.758 16.458 1.00 83.50 194 VAL A CA 1
ATOM 1547 C C . VAL A 1 194 ? -3.638 0.797 15.666 1.00 83.50 194 VAL A C 1
ATOM 1549 O O . VAL A 1 194 ? -3.656 0.859 14.439 1.00 83.50 194 VAL A O 1
ATOM 1552 N N . SER A 1 195 ? -4.393 -0.058 16.348 1.00 86.56 195 SER A N 1
ATOM 1553 C CA . SER A 1 195 ? -5.390 -0.922 15.724 1.00 86.56 195 SER A CA 1
ATOM 1554 C C . SER A 1 195 ? -6.511 -1.225 16.709 1.00 86.56 195 SER A C 1
ATOM 1556 O O . SER A 1 195 ? -6.264 -1.341 17.908 1.00 86.56 195 SER A O 1
ATOM 1558 N N . VAL A 1 196 ? -7.736 -1.371 16.202 1.00 90.81 196 VAL A N 1
ATOM 1559 C CA . VAL A 1 196 ? -8.883 -1.887 16.955 1.00 90.81 196 VAL A CA 1
ATOM 1560 C C . VAL A 1 196 ? -9.341 -3.168 16.270 1.00 90.81 196 VAL A C 1
ATOM 1562 O O . VAL A 1 196 ? -9.751 -3.150 15.113 1.00 90.81 196 VAL A O 1
ATOM 1565 N N . THR A 1 197 ? -9.219 -4.294 16.961 1.00 89.75 197 THR A N 1
ATOM 1566 C CA . THR A 1 197 ? -9.203 -5.622 16.336 1.00 89.75 197 THR A CA 1
ATOM 1567 C C . THR A 1 197 ? -10.440 -6.451 16.631 1.00 89.75 197 THR A C 1
ATOM 1569 O O . THR A 1 197 ? -10.721 -7.380 15.881 1.00 89.75 197 THR A O 1
ATOM 1572 N N . SER A 1 198 ? -11.166 -6.163 17.712 1.00 90.19 198 SER A N 1
ATOM 1573 C CA . SER A 1 198 ? -12.350 -6.943 18.093 1.00 90.19 198 SER A CA 1
ATOM 1574 C C . SER A 1 198 ? -13.257 -6.202 19.075 1.00 90.19 198 SER A C 1
ATOM 1576 O O . SER A 1 198 ? -12.831 -5.223 19.691 1.00 90.19 198 SER A O 1
ATOM 1578 N N . TYR A 1 199 ? -14.497 -6.669 19.217 1.00 91.88 199 TYR A N 1
ATOM 1579 C CA . TYR A 1 199 ? -15.403 -6.288 20.301 1.00 91.88 199 TYR A CA 1
ATOM 1580 C C . TYR A 1 199 ? -16.191 -7.494 20.828 1.00 91.88 199 TYR A C 1
ATOM 1582 O O . TYR A 1 199 ? -16.393 -8.460 20.091 1.00 91.88 199 TYR A O 1
ATOM 1590 N N . ASP A 1 200 ? -16.620 -7.422 22.086 1.00 90.44 200 ASP A N 1
ATOM 1591 C CA . ASP A 1 200 ? -17.464 -8.427 22.747 1.00 90.44 200 ASP A CA 1
ATOM 1592 C C . ASP A 1 200 ? -18.948 -8.002 22.808 1.00 90.44 200 ASP A C 1
ATOM 1594 O O . ASP A 1 200 ? -19.323 -6.880 22.447 1.00 90.44 200 ASP A O 1
ATOM 1598 N N . ARG A 1 201 ? -19.820 -8.887 23.306 1.00 86.38 201 ARG A N 1
ATOM 1599 C CA . ARG A 1 201 ? -21.253 -8.586 23.498 1.00 86.38 201 ARG A CA 1
ATOM 1600 C C . ARG A 1 201 ? -21.529 -7.467 24.508 1.00 86.38 201 ARG A C 1
ATOM 1602 O O . ARG A 1 201 ? -22.607 -6.879 24.462 1.00 86.38 201 ARG A O 1
ATOM 1609 N N . GLN A 1 202 ? -20.592 -7.174 25.406 1.00 86.88 202 GLN A 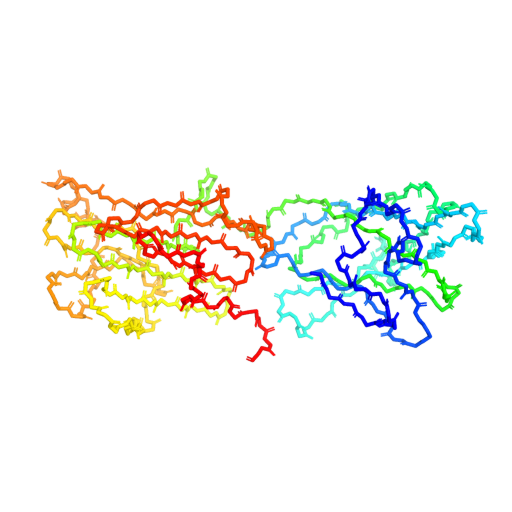N 1
ATOM 1610 C CA . GLN A 1 202 ? -20.703 -6.115 26.415 1.00 86.88 202 GLN A CA 1
ATOM 1611 C C . GLN A 1 202 ? -20.269 -4.739 25.876 1.00 86.88 202 GLN A C 1
ATOM 1613 O O . GLN A 1 202 ? -20.237 -3.758 26.619 1.00 86.88 202 GLN A O 1
ATOM 1618 N N . GLU A 1 203 ? -19.954 -4.649 24.580 1.00 87.69 203 GLU A N 1
ATOM 1619 C CA . GLU A 1 203 ? -19.374 -3.472 23.936 1.00 87.69 203 GLU A CA 1
ATOM 1620 C C . GLU A 1 203 ? -18.020 -3.043 24.530 1.00 87.69 203 GLU A C 1
ATOM 1622 O O . GLU A 1 203 ? -17.665 -1.855 24.523 1.00 87.69 203 GLU A O 1
ATOM 1627 N N . SER A 1 204 ? -17.224 -3.999 25.006 1.00 90.75 204 SER A N 1
ATOM 1628 C CA . SER A 1 204 ? -15.791 -3.787 25.176 1.00 90.75 204 SER A CA 1
ATOM 1629 C C . SER A 1 204 ? -15.100 -3.914 23.826 1.00 90.75 204 SER A C 1
ATOM 1631 O O . SER A 1 204 ? -15.332 -4.854 23.071 1.00 90.75 204 SER A O 1
ATOM 1633 N N . TYR A 1 205 ? -14.229 -2.960 23.517 1.00 92.75 205 TYR A N 1
ATOM 1634 C CA . TYR A 1 205 ? -13.446 -2.934 22.286 1.00 92.75 205 TYR A CA 1
ATOM 1635 C C . TYR A 1 205 ? -11.985 -3.201 22.610 1.00 92.75 205 TYR A C 1
ATOM 1637 O O . TYR A 1 205 ? -11.415 -2.553 23.489 1.00 92.75 205 TYR A O 1
ATOM 1645 N N . PHE A 1 206 ? -11.373 -4.112 21.864 1.00 92.25 206 PHE A N 1
ATOM 1646 C CA . PHE A 1 206 ? -9.990 -4.533 22.043 1.00 92.25 206 PHE A CA 1
ATOM 1647 C C . PHE A 1 206 ? -9.132 -4.027 20.890 1.00 92.25 206 PHE A C 1
ATOM 1649 O O . PHE A 1 206 ? -9.568 -3.975 19.736 1.00 92.25 206 PHE A O 1
ATOM 1656 N N . GLY A 1 207 ? -7.896 -3.668 21.198 1.00 91.12 207 GLY A N 1
ATOM 1657 C CA . GLY A 1 207 ? -6.961 -3.100 20.247 1.00 91.12 207 GLY A CA 1
ATOM 1658 C C . GLY A 1 207 ? -5.515 -3.281 20.675 1.00 91.12 207 GLY A C 1
ATOM 1659 O O . GLY A 1 207 ? -5.210 -3.957 21.655 1.00 91.12 207 GLY A O 1
ATOM 1660 N N . GLU A 1 208 ? -4.626 -2.662 19.917 1.00 87.25 208 GLU A N 1
ATOM 1661 C CA . GLU A 1 208 ? -3.190 -2.674 20.164 1.00 87.25 208 GLU A CA 1
ATOM 1662 C C . GLU A 1 208 ? -2.675 -1.242 20.268 1.00 87.25 208 GLU A C 1
ATOM 1664 O O . GLU A 1 208 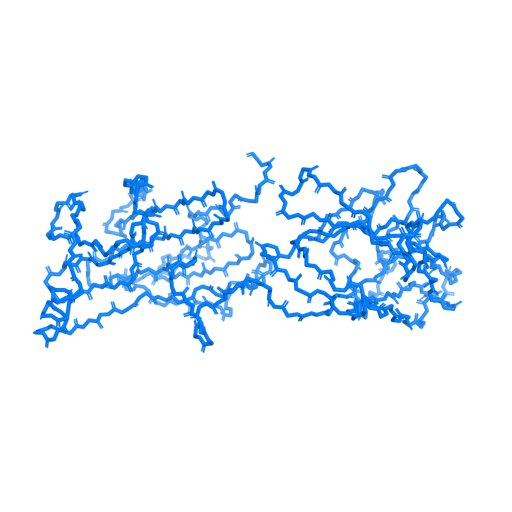? -3.200 -0.321 19.623 1.00 87.25 208 GLU A O 1
ATOM 1669 N N . THR A 1 209 ? -1.635 -1.058 21.072 1.00 84.31 209 THR A N 1
ATOM 1670 C CA . THR A 1 209 ? -0.949 0.216 21.223 1.00 84.31 209 THR A CA 1
ATOM 1671 C C . THR A 1 209 ? 0.289 0.332 20.336 1.00 84.31 209 THR A C 1
ATOM 1673 O O . THR A 1 209 ? 0.799 -0.637 19.775 1.00 84.31 209 THR A O 1
ATOM 1676 N N . LEU A 1 210 ? 0.825 1.547 20.231 1.00 75.62 210 LEU A N 1
ATOM 1677 C CA . LEU A 1 210 ? 2.054 1.845 19.501 1.00 75.62 210 LEU A CA 1
ATOM 1678 C C . LEU A 1 210 ? 3.256 1.039 20.024 1.00 75.62 210 LEU A C 1
ATOM 1680 O O . LEU A 1 210 ? 4.150 0.720 19.244 1.00 75.62 210 LEU A O 1
ATOM 1684 N N . THR A 1 211 ? 3.257 0.684 21.313 1.00 74.44 211 THR A N 1
ATOM 1685 C CA . THR A 1 211 ? 4.295 -0.139 21.953 1.00 74.44 211 THR A CA 1
ATOM 1686 C C . THR A 1 211 ? 4.089 -1.641 21.749 1.00 74.44 211 THR A C 1
ATOM 1688 O O . THR A 1 211 ? 4.909 -2.423 22.216 1.00 74.44 211 THR A O 1
ATOM 1691 N N . GLY A 1 212 ? 3.015 -2.051 21.065 1.00 75.12 212 GLY A N 1
ATOM 1692 C CA . GLY A 1 212 ? 2.642 -3.456 20.892 1.00 75.12 212 GLY A CA 1
ATOM 1693 C C . GLY A 1 212 ? 1.906 -4.055 22.093 1.00 75.12 212 GLY A C 1
ATOM 1694 O O . GLY A 1 212 ? 1.705 -5.265 22.132 1.00 75.12 212 GLY A O 1
ATOM 1695 N N . SER A 1 213 ? 1.504 -3.235 23.070 1.00 83.06 213 SER A N 1
ATOM 1696 C CA . SER A 1 213 ? 0.699 -3.690 24.207 1.00 83.06 213 SER A CA 1
ATOM 1697 C C . SER A 1 213 ? -0.756 -3.890 23.784 1.00 83.06 213 SER A C 1
ATOM 1699 O O . SER A 1 213 ? -1.257 -3.195 22.895 1.00 83.06 213 SER A O 1
ATOM 1701 N N . LEU A 1 214 ? -1.463 -4.801 24.448 1.00 88.88 214 LEU A N 1
ATOM 1702 C CA . LEU A 1 214 ? -2.906 -4.940 24.287 1.00 88.88 214 LEU A CA 1
ATOM 1703 C C . LEU A 1 214 ? -3.629 -3.815 25.017 1.00 88.88 214 LEU A C 1
ATOM 1705 O O . LEU A 1 214 ? -3.245 -3.445 26.124 1.00 88.88 214 LEU A O 1
ATOM 1709 N N . ALA A 1 215 ? -4.701 -3.305 24.417 1.00 91.81 215 ALA A N 1
ATOM 1710 C CA . ALA A 1 215 ? -5.533 -2.275 25.015 1.00 91.81 215 ALA A CA 1
ATOM 1711 C C . ALA A 1 215 ? -7.019 -2.619 24.930 1.00 91.81 215 ALA A C 1
ATOM 1713 O O . ALA A 1 215 ? -7.481 -3.238 23.971 1.00 91.81 215 ALA A O 1
ATOM 1714 N N . ILE A 1 216 ? -7.777 -2.150 25.918 1.00 93.19 216 ILE A N 1
ATOM 1715 C CA . ILE A 1 216 ? -9.228 -2.298 25.986 1.00 93.19 216 ILE A CA 1
ATOM 1716 C C . ILE A 1 216 ? -9.917 -0.962 26.259 1.00 93.19 216 ILE A C 1
ATOM 1718 O O . ILE A 1 216 ? -9.436 -0.130 27.035 1.00 93.19 216 ILE A O 1
ATOM 1722 N N . LYS A 1 217 ? -11.088 -0.779 25.652 1.00 93.12 217 LYS A N 1
ATOM 1723 C CA . LYS A 1 217 ? -12.042 0.290 25.941 1.00 93.12 217 LYS A CA 1
ATOM 1724 C C . LYS A 1 217 ? -13.364 -0.336 26.364 1.00 93.12 217 LYS A C 1
ATOM 1726 O O . LYS A 1 217 ? -14.012 -0.981 25.550 1.00 93.12 217 LYS A O 1
ATOM 1731 N N . ARG A 1 218 ? -13.786 -0.110 27.608 1.00 89.12 218 ARG A N 1
ATOM 1732 C CA . ARG A 1 218 ? -15.077 -0.603 28.122 1.00 89.12 218 ARG A CA 1
ATOM 1733 C C . ARG A 1 218 ? -16.141 0.497 28.100 1.00 89.12 218 ARG A C 1
ATOM 1735 O O . ARG A 1 218 ? -15.833 1.663 28.389 1.00 89.12 218 ARG A O 1
ATOM 1742 N N . ASN A 1 219 ? -17.390 0.112 27.834 1.00 73.50 219 ASN A N 1
ATOM 1743 C CA . ASN A 1 219 ? -18.583 0.966 27.859 1.00 73.50 219 ASN A CA 1
ATOM 1744 C C . ASN A 1 219 ? -18.526 2.158 26.872 1.00 73.50 219 ASN A C 1
ATOM 1746 O O . ASN A 1 219 ? -17.654 2.272 26.005 1.00 73.50 219 ASN A O 1
ATOM 1750 N N . SER A 1 220 ? -19.431 3.126 27.054 1.00 64.75 220 SER A N 1
ATOM 1751 C CA . SER A 1 220 ? -19.454 4.410 26.333 1.00 64.75 220 SER A CA 1
ATOM 1752 C C . SER A 1 220 ? -18.260 5.332 26.634 1.00 64.75 220 SER A C 1
ATOM 1754 O O . SER A 1 220 ? -18.146 6.410 26.038 1.00 64.75 220 SER A O 1
ATOM 1756 N N . SER A 1 221 ? -17.345 4.924 27.526 1.00 70.44 221 SER A N 1
ATOM 1757 C CA . SER A 1 221 ? -16.127 5.681 27.806 1.00 70.44 221 SER A CA 1
ATOM 1758 C C . SER A 1 221 ? -15.262 5.799 26.544 1.00 70.44 221 SER A C 1
ATOM 1760 O O . SER A 1 221 ? -15.262 4.928 25.678 1.00 70.44 221 SER A O 1
ATOM 1762 N N . GLN A 1 222 ? -14.527 6.900 26.408 1.00 72.50 222 GLN A N 1
ATOM 1763 C CA . GLN A 1 222 ? -13.552 7.083 25.321 1.00 72.50 222 GLN A CA 1
ATOM 1764 C C . GLN A 1 222 ? -12.128 6.709 25.768 1.00 72.50 222 GLN A C 1
ATOM 1766 O O . GLN A 1 222 ? -11.155 7.044 25.097 1.00 72.50 222 GLN A O 1
ATOM 1771 N N . ILE A 1 223 ? -12.001 6.052 26.925 1.00 85.50 223 ILE A N 1
ATOM 1772 C CA . ILE A 1 223 ? -10.724 5.805 27.589 1.00 85.50 223 ILE A CA 1
ATOM 1773 C C . ILE A 1 223 ? -10.255 4.394 27.257 1.00 85.50 223 ILE A C 1
ATOM 1775 O O . ILE A 1 223 ? -10.933 3.416 27.567 1.00 85.50 223 ILE A O 1
ATOM 1779 N N . TRP A 1 224 ? -9.067 4.317 26.669 1.00 91.38 224 TRP A N 1
ATOM 1780 C CA . TRP A 1 224 ? -8.351 3.073 26.424 1.00 91.38 224 TRP A CA 1
ATOM 1781 C C . TRP A 1 224 ? -7.370 2.799 27.561 1.00 91.38 224 TRP A C 1
ATOM 1783 O O . TRP A 1 224 ? -6.752 3.732 28.078 1.00 91.38 224 TRP A O 1
ATOM 1793 N N . ARG A 1 225 ? -7.237 1.532 27.953 1.00 90.56 225 ARG A N 1
ATOM 1794 C CA . ARG A 1 225 ? -6.313 1.079 28.999 1.00 90.56 225 ARG A CA 1
ATOM 1795 C C . ARG A 1 225 ? -5.537 -0.134 28.527 1.00 90.56 225 ARG A C 1
ATOM 1797 O O . ARG A 1 225 ? -6.128 -0.996 27.884 1.00 90.56 225 ARG A O 1
ATOM 1804 N N . ASP A 1 226 ? -4.271 -0.209 28.907 1.00 90.38 226 ASP A N 1
ATOM 1805 C CA . ASP A 1 226 ? -3.449 -1.385 28.641 1.00 90.38 226 ASP A CA 1
ATOM 1806 C C . ASP A 1 226 ? -3.925 -2.579 29.481 1.00 90.38 226 ASP A C 1
ATOM 1808 O O . ASP A 1 226 ? -4.343 -2.418 30.632 1.00 90.38 226 ASP A O 1
ATOM 1812 N N . ILE A 1 227 ? -3.866 -3.771 28.894 1.00 90.31 227 ILE A N 1
ATOM 1813 C CA . ILE A 1 227 ? -4.187 -5.053 29.528 1.00 90.31 227 ILE A CA 1
ATOM 1814 C C . ILE A 1 227 ? -3.122 -6.099 29.181 1.00 90.31 227 ILE A C 1
ATOM 1816 O O . ILE A 1 227 ? -2.320 -5.908 28.268 1.00 90.31 227 ILE A O 1
ATOM 1820 N N . THR A 1 228 ? -3.100 -7.201 29.928 1.00 86.44 228 THR A N 1
ATOM 1821 C CA . THR A 1 228 ? -2.218 -8.346 29.664 1.00 86.44 228 THR A CA 1
ATOM 1822 C C . THR A 1 228 ? -2.908 -9.376 28.770 1.00 86.44 228 THR A C 1
ATOM 1824 O O . THR A 1 228 ? -4.136 -9.380 28.665 1.00 86.44 228 THR A O 1
ATOM 1827 N N . ASP A 1 229 ? -2.128 -10.288 28.181 1.00 84.19 229 ASP A N 1
ATOM 1828 C CA . ASP A 1 229 ? -2.664 -11.422 27.412 1.00 84.19 229 ASP A CA 1
ATOM 1829 C C . ASP A 1 229 ? -3.615 -12.274 28.263 1.00 84.19 229 ASP A C 1
ATOM 1831 O O . ASP A 1 229 ? -4.705 -12.612 27.824 1.00 84.19 229 ASP A O 1
ATOM 1835 N N . GLN A 1 230 ? -3.267 -12.525 29.531 1.00 84.00 230 GLN A N 1
ATOM 1836 C CA . GLN A 1 230 ? -4.118 -13.290 30.446 1.00 84.00 230 GLN A CA 1
ATOM 1837 C C . GLN A 1 230 ? -5.484 -12.624 30.669 1.00 84.00 230 GLN A C 1
ATOM 1839 O O . GLN A 1 230 ? -6.502 -13.309 30.708 1.00 84.00 230 GLN A O 1
ATOM 1844 N N . THR A 1 231 ? -5.518 -11.297 30.825 1.00 84.56 231 THR A N 1
ATOM 1845 C CA . THR A 1 231 ? -6.782 -10.558 30.959 1.00 84.56 231 THR A CA 1
ATOM 1846 C C . THR A 1 231 ? -7.573 -10.575 29.654 1.00 84.56 231 THR A C 1
ATOM 1848 O O . THR A 1 231 ? -8.790 -10.708 29.690 1.00 84.56 231 THR A O 1
ATOM 1851 N N . LEU A 1 232 ? -6.898 -10.467 28.506 1.00 84.31 232 LEU A N 1
ATOM 1852 C CA . LEU A 1 232 ? -7.549 -10.565 27.203 1.00 84.31 232 LEU A CA 1
ATOM 1853 C C . LEU A 1 232 ? -8.186 -11.941 26.997 1.00 84.31 232 LEU A C 1
ATOM 1855 O O . LEU A 1 232 ? -9.321 -12.010 26.539 1.00 84.31 232 LEU A O 1
ATOM 1859 N N . ASP A 1 233 ? -7.464 -13.013 27.315 1.00 84.69 233 ASP A N 1
ATOM 1860 C CA . ASP A 1 233 ? -7.941 -14.382 27.135 1.00 84.69 233 ASP A CA 1
ATOM 1861 C C . ASP A 1 233 ? -9.161 -14.666 28.011 1.00 84.69 233 ASP A C 1
ATOM 1863 O O . ASP A 1 233 ? -10.102 -15.294 27.539 1.00 84.69 233 ASP A O 1
ATOM 1867 N N . GLN A 1 234 ? -9.177 -14.151 29.244 1.00 84.81 234 GLN A N 1
ATOM 1868 C CA . GLN A 1 234 ? -10.335 -14.229 30.141 1.00 84.81 234 GLN A CA 1
ATOM 1869 C C . GLN A 1 234 ? -11.540 -13.456 29.590 1.00 84.81 234 GLN A C 1
ATOM 1871 O O . GLN A 1 234 ? -12.627 -14.012 29.466 1.00 84.81 234 GLN A O 1
ATOM 1876 N N . ASP A 1 235 ? -11.345 -12.193 29.197 1.00 82.50 235 ASP A N 1
ATOM 1877 C CA . ASP A 1 235 ? -12.428 -11.366 28.652 1.00 82.50 235 ASP A CA 1
ATOM 1878 C C . ASP A 1 235 ? -12.988 -11.962 27.344 1.00 82.50 235 ASP A C 1
ATOM 1880 O O . ASP A 1 235 ? -14.182 -11.877 27.072 1.00 82.50 235 ASP A O 1
ATOM 1884 N N . LYS A 1 236 ? -12.134 -12.582 26.521 1.00 82.00 236 LYS A N 1
ATOM 1885 C CA . LYS A 1 236 ? -12.543 -13.209 25.258 1.00 82.00 236 LYS A CA 1
ATOM 1886 C C . LYS A 1 236 ? -13.121 -14.608 25.414 1.00 82.00 236 LYS A C 1
ATOM 1888 O O . LYS A 1 236 ? -13.872 -15.020 24.537 1.00 82.00 236 LYS A O 1
ATOM 1893 N N . SER A 1 237 ? -12.753 -15.365 26.448 1.00 81.62 237 SER A N 1
ATOM 1894 C CA . SER A 1 237 ? -13.300 -16.710 26.663 1.00 81.62 237 SER A CA 1
ATOM 1895 C C . SER A 1 237 ? -14.743 -16.677 27.143 1.00 81.62 237 SER A C 1
ATOM 1897 O O . SER A 1 237 ? -15.504 -17.603 26.863 1.00 81.62 237 SER A O 1
ATOM 1899 N N . ASP A 1 238 ? -15.102 -15.618 27.864 1.00 77.81 238 ASP A N 1
ATOM 1900 C CA . ASP A 1 238 ? -16.390 -15.503 28.542 1.00 77.81 238 ASP A CA 1
ATOM 1901 C C . ASP A 1 238 ? -17.481 -14.905 27.641 1.00 77.81 238 ASP A C 1
ATOM 1903 O O . ASP A 1 238 ? -18.670 -15.020 27.947 1.00 77.81 238 ASP A O 1
ATOM 1907 N N . ASP A 1 239 ? -17.097 -14.333 26.498 1.00 78.44 239 ASP A N 1
ATOM 1908 C CA . ASP A 1 239 ? -17.994 -13.637 25.586 1.00 78.44 239 ASP A CA 1
ATOM 1909 C C . ASP A 1 239 ? -17.828 -14.061 24.122 1.00 78.44 239 ASP A C 1
ATOM 1911 O O . ASP A 1 239 ? -16.811 -14.582 23.675 1.00 78.44 239 ASP A O 1
ATOM 1915 N N . ASP A 1 240 ? -18.869 -13.803 23.335 1.00 84.50 240 ASP A N 1
ATOM 1916 C CA . ASP A 1 240 ? -18.826 -13.970 21.883 1.00 84.50 240 ASP A CA 1
ATOM 1917 C C . ASP A 1 240 ? -18.160 -12.749 21.252 1.00 84.50 240 ASP A C 1
ATOM 1919 O O . ASP A 1 240 ? -18.632 -11.615 21.396 1.00 84.50 240 ASP A O 1
ATOM 1923 N N . VAL A 1 241 ? -17.037 -12.990 20.582 1.00 87.75 241 VAL A N 1
ATOM 1924 C CA . VAL A 1 241 ? -16.145 -11.943 20.093 1.00 87.75 241 VAL A CA 1
ATOM 1925 C C . VAL A 1 241 ? -16.295 -11.796 18.588 1.00 87.75 241 VAL A C 1
ATOM 1927 O O . VAL A 1 241 ? -16.072 -12.729 17.818 1.00 87.75 241 VAL A O 1
ATOM 1930 N N . THR A 1 242 ? -16.593 -10.577 18.149 1.00 87.75 242 THR A N 1
ATOM 1931 C CA . THR A 1 242 ? -16.552 -10.212 16.732 1.00 87.75 242 THR A CA 1
ATOM 1932 C C . THR A 1 242 ? -15.224 -9.546 16.405 1.00 87.75 242 THR A C 1
ATOM 1934 O O . THR A 1 242 ? -14.791 -8.614 17.085 1.00 87.75 242 THR A O 1
ATOM 1937 N N . TYR A 1 243 ? -14.581 -9.998 15.331 1.00 84.31 243 TYR A N 1
ATOM 1938 C CA . TYR A 1 243 ? -13.277 -9.505 14.895 1.00 84.31 243 TYR A CA 1
ATOM 1939 C C . TYR A 1 243 ? -13.392 -8.488 13.758 1.00 84.31 243 TYR A C 1
ATOM 1941 O O . TYR A 1 243 ? -14.370 -8.455 13.009 1.00 84.31 243 TYR A O 1
ATOM 1949 N N . ALA A 1 244 ? -12.373 -7.640 13.642 1.00 81.12 244 ALA A N 1
ATOM 1950 C CA . ALA A 1 244 ? -12.273 -6.642 12.592 1.00 81.12 244 ALA A CA 1
ATOM 1951 C C . ALA A 1 244 ? -12.137 -7.307 11.221 1.00 81.12 244 ALA A C 1
ATOM 1953 O O . ALA A 1 244 ? -11.436 -8.305 11.058 1.00 81.12 244 ALA A O 1
ATOM 1954 N N . PHE A 1 245 ? -12.764 -6.694 10.222 1.00 71.62 245 PHE A N 1
ATOM 1955 C CA . PHE A 1 245 ? -12.538 -7.034 8.831 1.00 71.62 245 PHE A CA 1
ATOM 1956 C C . PHE A 1 245 ? -11.125 -6.637 8.418 1.00 71.62 245 PHE A C 1
ATOM 1958 O O . PHE A 1 245 ? -10.610 -5.570 8.777 1.00 71.62 245 PHE A O 1
ATOM 1965 N N . LEU A 1 246 ? -10.542 -7.493 7.590 1.00 62.22 246 LEU A N 1
ATOM 1966 C CA . LEU A 1 246 ? -9.259 -7.261 6.961 1.00 62.22 246 LEU A CA 1
ATOM 1967 C C . LEU A 1 246 ? -9.483 -6.476 5.671 1.00 62.22 246 LEU A C 1
ATOM 1969 O O . LEU A 1 246 ? -10.147 -6.935 4.740 1.00 62.22 246 LEU A O 1
ATOM 1973 N N . ILE A 1 247 ? -8.938 -5.262 5.619 1.00 61.72 247 ILE A N 1
ATOM 1974 C CA . ILE A 1 247 ? -8.907 -4.486 4.381 1.00 61.72 247 ILE A CA 1
ATOM 1975 C C . ILE A 1 247 ? -7.707 -4.975 3.573 1.00 61.72 247 ILE A C 1
ATOM 1977 O O . ILE A 1 247 ? -6.564 -4.802 4.003 1.00 61.72 247 ILE A O 1
ATOM 1981 N N . LYS A 1 248 ? -7.967 -5.543 2.388 1.00 55.81 248 LYS A N 1
ATOM 1982 C CA . LYS A 1 248 ? -6.915 -5.994 1.466 1.00 55.81 248 LYS A CA 1
ATOM 1983 C C . LYS A 1 248 ? -5.869 -4.897 1.248 1.00 55.81 248 LYS A C 1
ATOM 1985 O O . LYS A 1 248 ? -6.186 -3.712 1.114 1.00 55.81 248 LYS A O 1
ATOM 1990 N N . SER A 1 249 ? -4.605 -5.303 1.191 1.00 48.19 249 SER A N 1
ATOM 1991 C CA . SER A 1 249 ? -3.471 -4.401 0.966 1.00 48.19 249 SER A CA 1
ATOM 1992 C C . SER A 1 249 ? -3.550 -3.716 -0.405 1.00 48.19 249 SER A C 1
ATOM 1994 O O . SER A 1 249 ? -3.234 -2.527 -0.510 1.00 48.19 249 SER A O 1
ATOM 1996 N N . VAL A 1 250 ? -4.059 -4.435 -1.414 1.00 50.16 250 VAL A N 1
ATOM 1997 C CA . VAL A 1 250 ? -4.308 -3.963 -2.782 1.00 50.16 250 VAL A CA 1
ATOM 1998 C C . VAL A 1 250 ? -5.810 -3.802 -3.004 1.00 50.16 250 VAL A C 1
ATOM 2000 O O . VAL A 1 250 ? -6.552 -4.783 -3.049 1.00 50.16 250 VAL A O 1
ATOM 2003 N N . LEU A 1 251 ? -6.257 -2.556 -3.152 1.00 55.62 251 LEU A N 1
ATOM 2004 C CA . LEU A 1 251 ? -7.654 -2.224 -3.426 1.00 55.62 251 LEU A CA 1
ATOM 2005 C C . LEU A 1 251 ? -7.809 -1.725 -4.870 1.00 55.62 251 LEU A C 1
ATOM 2007 O O . LEU A 1 251 ? -6.958 -0.963 -5.343 1.00 55.62 251 LEU A O 1
ATOM 2011 N N . PRO A 1 252 ? -8.886 -2.107 -5.582 1.00 51.72 252 PRO A N 1
ATOM 2012 C CA . PRO A 1 252 ? -9.168 -1.571 -6.907 1.00 51.72 252 PRO A CA 1
ATOM 2013 C C . PRO A 1 252 ? -9.393 -0.059 -6.818 1.00 51.72 252 PRO A C 1
ATOM 2015 O O . PRO A 1 252 ? -9.916 0.448 -5.826 1.00 51.72 252 PRO A O 1
ATOM 2018 N N . ALA A 1 253 ? -9.010 0.680 -7.861 1.00 52.66 253 ALA A N 1
ATOM 2019 C CA . ALA A 1 253 ? -9.045 2.139 -7.821 1.00 52.66 253 ALA A CA 1
ATOM 2020 C C . ALA A 1 253 ? -10.453 2.689 -7.521 1.00 52.66 253 ALA A C 1
ATOM 2022 O O . ALA A 1 253 ? -10.561 3.621 -6.731 1.00 52.66 253 ALA A O 1
ATOM 2023 N N . ILE A 1 254 ? -11.522 2.136 -8.117 1.00 55.69 254 ILE A N 1
ATOM 2024 C CA . ILE A 1 254 ? -12.897 2.684 -8.004 1.00 55.69 254 ILE A CA 1
ATOM 2025 C C . ILE A 1 254 ? -13.992 1.586 -7.972 1.00 55.69 254 ILE A C 1
ATOM 2027 O O . ILE A 1 254 ? -15.172 1.891 -7.841 1.00 55.69 254 ILE A O 1
ATOM 2031 N N . ILE A 1 255 ? -13.654 0.293 -8.041 1.00 58.47 255 ILE A N 1
ATOM 2032 C CA . ILE A 1 255 ? -14.680 -0.767 -8.073 1.00 58.47 255 ILE A CA 1
ATOM 2033 C C . ILE A 1 255 ? -15.212 -1.021 -6.652 1.00 58.47 255 ILE A C 1
ATOM 2035 O O . ILE A 1 255 ? -14.661 -1.824 -5.904 1.00 58.47 255 ILE A O 1
ATOM 2039 N N . LEU A 1 256 ? -16.262 -0.288 -6.269 1.00 60.00 256 LEU A N 1
ATOM 2040 C CA . LEU A 1 256 ? -16.879 -0.359 -4.936 1.00 60.00 256 LEU A CA 1
ATOM 2041 C C . LEU A 1 256 ? -17.873 -1.522 -4.802 1.00 60.00 256 LEU A C 1
ATOM 2043 O O . LEU A 1 256 ? -17.973 -2.116 -3.734 1.00 60.00 256 LEU A O 1
ATOM 2047 N N . ASN A 1 257 ? -18.563 -1.880 -5.888 1.00 58.19 257 ASN A N 1
ATOM 2048 C CA . ASN A 1 257 ? -19.640 -2.879 -5.864 1.00 58.19 257 ASN A CA 1
ATOM 2049 C C . ASN A 1 257 ? -19.137 -4.318 -5.643 1.00 58.19 257 ASN A C 1
ATOM 2051 O O . ASN A 1 257 ? -19.902 -5.170 -5.209 1.00 58.19 257 ASN A O 1
ATOM 2055 N N . GLU A 1 258 ? -17.856 -4.594 -5.905 1.00 55.50 258 GLU A N 1
ATOM 2056 C CA . GLU A 1 258 ? -17.244 -5.911 -5.658 1.00 55.50 258 GLU A CA 1
ATOM 2057 C C . GLU A 1 258 ? -16.776 -6.096 -4.200 1.00 55.50 258 GLU A C 1
ATOM 2059 O O . GLU A 1 258 ? -16.428 -7.206 -3.809 1.00 55.50 258 GLU A O 1
ATOM 2064 N N . ASN A 1 259 ? -16.786 -5.031 -3.384 1.00 59.06 259 ASN A N 1
ATOM 2065 C CA . ASN A 1 259 ? -16.373 -5.042 -1.973 1.00 59.06 259 ASN A CA 1
ATOM 2066 C C . ASN A 1 259 ? -17.452 -4.429 -1.057 1.00 59.06 259 ASN A C 1
ATOM 2068 O O . ASN A 1 259 ? -17.127 -3.737 -0.092 1.00 59.06 259 ASN A O 1
ATOM 2072 N N . GLU A 1 260 ? -18.734 -4.627 -1.383 1.00 73.25 260 GLU A N 1
ATOM 2073 C CA . GLU A 1 260 ? -19.846 -4.124 -0.572 1.00 73.25 260 GLU A CA 1
ATOM 2074 C C . GLU A 1 260 ? -20.100 -5.019 0.651 1.00 73.25 260 GLU A C 1
ATOM 2076 O O . GLU A 1 260 ? -20.295 -6.230 0.543 1.00 73.25 260 GLU A O 1
ATOM 2081 N N . TRP A 1 261 ? -20.162 -4.398 1.828 1.00 74.44 261 TRP A N 1
ATOM 2082 C CA . TRP A 1 261 ? -20.541 -5.043 3.080 1.00 74.44 261 TRP A CA 1
ATOM 2083 C C . TRP A 1 261 ? -21.771 -4.376 3.675 1.00 74.44 261 TRP A C 1
ATOM 2085 O O . TRP A 1 261 ? -21.788 -3.160 3.849 1.00 74.44 261 TRP A O 1
ATOM 2095 N N . SER A 1 262 ? -22.766 -5.162 4.086 1.00 75.69 262 SER A N 1
ATOM 2096 C CA . SER A 1 262 ? -23.821 -4.637 4.956 1.00 75.69 262 SER A CA 1
ATOM 2097 C C . SER A 1 262 ? -23.257 -4.391 6.358 1.00 75.69 262 SER A C 1
ATOM 2099 O O . SER A 1 262 ? -22.658 -5.283 6.970 1.00 75.69 262 SER A O 1
ATOM 2101 N N . ILE A 1 263 ? -23.444 -3.172 6.865 1.00 70.88 263 ILE A N 1
ATOM 2102 C CA . ILE A 1 263 ? -22.911 -2.724 8.162 1.00 70.88 263 ILE A CA 1
ATOM 2103 C C . ILE A 1 263 ? -24.007 -2.505 9.216 1.00 70.88 263 ILE A C 1
ATOM 2105 O O . ILE A 1 263 ? -23.723 -2.013 10.305 1.00 70.88 263 ILE A O 1
ATOM 2109 N N . GLY A 1 264 ? -25.243 -2.919 8.916 1.00 71.50 264 GLY A N 1
ATOM 2110 C CA . GLY A 1 264 ? -26.400 -2.796 9.806 1.00 71.50 264 GLY A CA 1
ATOM 2111 C C . GLY A 1 264 ? -27.154 -1.471 9.654 1.00 71.50 264 GLY A C 1
ATOM 2112 O O . GLY A 1 264 ? -26.694 -0.539 8.997 1.00 71.50 264 GLY A O 1
ATOM 2113 N N . LYS A 1 265 ? -28.360 -1.400 10.237 1.00 73.31 265 LYS A N 1
ATOM 2114 C CA . LYS A 1 265 ? -29.236 -0.204 10.255 1.00 73.31 265 LYS A CA 1
ATOM 2115 C C . LYS A 1 265 ? -29.518 0.411 8.870 1.00 73.31 265 LYS A C 1
ATOM 2117 O O . LYS A 1 265 ? -29.666 1.623 8.750 1.00 73.31 265 LYS A O 1
ATOM 2122 N N . GLY A 1 266 ? -29.584 -0.424 7.831 1.00 76.25 266 GLY A N 1
ATOM 2123 C CA . GLY A 1 266 ? -29.813 0.015 6.450 1.00 76.25 266 GLY A CA 1
ATOM 2124 C C . GLY A 1 266 ? -28.584 0.633 5.780 1.00 76.25 266 GLY A C 1
ATOM 2125 O O . GLY A 1 266 ? -28.733 1.340 4.795 1.00 76.25 266 GLY A O 1
ATOM 2126 N N . TYR A 1 267 ? -27.372 0.410 6.290 1.00 78.44 267 TYR A N 1
ATOM 2127 C CA . TYR A 1 267 ? -26.153 0.923 5.670 1.00 78.44 267 TYR A CA 1
ATOM 2128 C C . TYR A 1 267 ? -25.320 -0.177 5.017 1.00 78.44 267 TYR A C 1
ATOM 2130 O O . TYR A 1 267 ? -25.229 -1.305 5.516 1.00 78.44 267 TYR A O 1
ATOM 2138 N N . SER A 1 268 ? -24.635 0.223 3.951 1.00 83.75 268 SER A N 1
ATOM 2139 C CA . SER A 1 268 ? -23.557 -0.523 3.315 1.00 83.75 268 SER A CA 1
ATOM 2140 C C . SER A 1 268 ? -22.239 0.248 3.402 1.00 83.75 268 SER A C 1
ATOM 2142 O O . SER A 1 268 ? -22.228 1.482 3.401 1.00 83.75 268 SER A O 1
ATOM 2144 N N . ALA A 1 269 ? -21.122 -0.474 3.451 1.00 79.38 269 ALA A N 1
ATOM 2145 C CA . ALA A 1 269 ? -19.763 0.047 3.357 1.00 79.38 269 ALA A CA 1
ATOM 2146 C C . ALA A 1 269 ? -19.023 -0.567 2.168 1.00 79.38 269 ALA A C 1
ATOM 2148 O O . ALA A 1 269 ? -19.304 -1.697 1.786 1.00 79.38 269 ALA A O 1
ATOM 2149 N N . ALA A 1 270 ? -18.056 0.168 1.629 1.00 79.69 270 ALA A N 1
ATOM 2150 C CA . ALA A 1 270 ? -17.127 -0.325 0.622 1.00 79.69 270 ALA A CA 1
ATOM 2151 C C . ALA A 1 270 ? -15.766 0.362 0.771 1.00 79.69 270 ALA A C 1
ATOM 2153 O O . ALA A 1 270 ? -15.648 1.443 1.353 1.00 79.69 270 ALA A O 1
ATOM 2154 N N . VAL A 1 271 ? -14.726 -0.255 0.220 1.00 71.88 271 VAL A N 1
ATOM 2155 C CA . VAL A 1 271 ? -13.364 0.294 0.173 1.00 71.88 271 VAL A CA 1
ATOM 2156 C C . VAL A 1 271 ? -12.845 0.306 -1.259 1.00 71.88 271 VAL A C 1
ATOM 2158 O O . VAL A 1 271 ? -13.120 -0.601 -2.042 1.00 71.88 271 VAL A O 1
ATOM 2161 N N . SER A 1 272 ? -12.061 1.324 -1.598 1.00 70.56 272 SER A N 1
ATOM 2162 C CA . SER A 1 272 ? -11.309 1.401 -2.856 1.00 70.56 272 SER A CA 1
ATOM 2163 C C . SER A 1 272 ? -9.895 1.904 -2.595 1.00 70.56 272 SER A C 1
ATOM 2165 O O . SER A 1 272 ? -9.556 2.236 -1.466 1.00 70.56 272 SER A O 1
ATOM 2167 N N . GLY A 1 273 ? -9.070 2.031 -3.631 1.00 59.66 273 GLY A N 1
ATOM 2168 C CA . GLY A 1 273 ? -7.767 2.693 -3.536 1.00 59.66 273 GLY A CA 1
ATOM 2169 C C . GLY A 1 273 ? -7.823 4.184 -3.159 1.00 59.66 273 GLY A C 1
ATOM 2170 O O . GLY A 1 273 ? -6.777 4.757 -2.880 1.00 59.66 273 GLY A O 1
ATOM 2171 N N . HIS A 1 274 ? -9.005 4.814 -3.118 1.00 65.00 274 HIS A N 1
ATOM 2172 C CA . HIS A 1 274 ? -9.180 6.228 -2.747 1.00 65.00 274 HIS A CA 1
ATOM 2173 C C . HIS A 1 274 ? -9.659 6.440 -1.306 1.00 65.00 274 HIS A C 1
ATOM 2175 O O . HIS A 1 274 ? -9.367 7.478 -0.708 1.00 65.00 274 HIS A O 1
ATOM 2181 N N . GLY A 1 275 ? -10.406 5.493 -0.741 1.00 69.06 275 GLY A N 1
ATOM 2182 C CA . GLY A 1 275 ? -10.927 5.652 0.609 1.00 69.06 275 GLY A CA 1
ATOM 2183 C C . GLY A 1 275 ? -11.893 4.572 1.071 1.00 69.06 275 GLY A C 1
ATOM 2184 O O . GLY A 1 275 ? -12.123 3.565 0.397 1.00 69.06 275 GLY A O 1
ATOM 2185 N N . PHE A 1 276 ? -12.475 4.831 2.236 1.00 77.19 276 PHE A N 1
ATOM 2186 C CA . PHE A 1 276 ? -13.610 4.119 2.802 1.00 77.19 276 PHE A CA 1
ATOM 2187 C C . PHE A 1 276 ? -14.902 4.883 2.505 1.00 77.19 276 PHE A C 1
ATOM 2189 O O . PHE A 1 276 ? -14.998 6.093 2.738 1.00 77.19 276 PHE A O 1
ATOM 2196 N N . TYR A 1 277 ? -15.903 4.162 2.016 1.00 82.75 277 TYR A N 1
ATOM 2197 C CA . TYR A 1 277 ? -17.173 4.689 1.546 1.00 82.75 277 TYR A CA 1
ATOM 2198 C C . TYR A 1 277 ? -18.318 4.048 2.308 1.00 82.75 277 TYR A C 1
ATOM 2200 O O . TYR A 1 277 ? -18.238 2.900 2.739 1.00 82.75 277 TYR A O 1
ATOM 2208 N N . THR A 1 278 ? -19.420 4.778 2.429 1.00 82.56 278 THR A N 1
ATOM 2209 C CA . THR A 1 278 ? -20.674 4.222 2.944 1.00 82.56 278 THR A CA 1
ATOM 2210 C C . THR A 1 278 ? -21.856 4.733 2.138 1.00 82.56 278 THR A C 1
ATOM 2212 O O . THR A 1 278 ? -21.806 5.821 1.561 1.00 82.56 278 THR A O 1
ATOM 2215 N N . ARG A 1 279 ? -22.936 3.964 2.142 1.00 84.81 279 A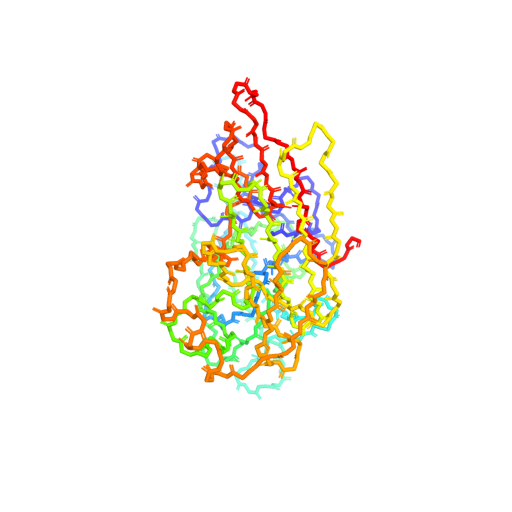RG A N 1
ATOM 2216 C CA . ARG A 1 279 ? -24.181 4.259 1.437 1.00 84.81 279 ARG A CA 1
ATOM 2217 C C . ARG A 1 279 ? -25.352 3.896 2.340 1.00 84.81 279 ARG A C 1
ATOM 2219 O O . ARG A 1 279 ? -25.298 2.865 3.008 1.00 84.81 279 ARG A O 1
ATOM 2226 N N . TYR A 1 280 ? -26.358 4.762 2.419 1.00 83.25 280 TYR A N 1
ATOM 2227 C CA . TYR A 1 280 ? -27.607 4.427 3.104 1.00 83.25 280 TYR A CA 1
ATOM 2228 C C . TYR A 1 280 ? -28.554 3.703 2.146 1.00 83.25 280 TYR A C 1
ATOM 2230 O O . TYR A 1 280 ? -28.451 3.859 0.933 1.00 83.25 280 TYR A O 1
ATOM 2238 N N . GLN A 1 281 ? -29.463 2.896 2.678 1.00 75.75 281 GLN A N 1
ATOM 2239 C CA . GLN A 1 281 ? -30.451 2.170 1.898 1.00 75.75 281 GLN A CA 1
ATOM 2240 C C . GLN A 1 281 ? -31.222 3.147 1.005 1.00 75.75 281 GLN A C 1
ATOM 2242 O O . GLN A 1 281 ? -31.771 4.135 1.487 1.00 75.75 281 GLN A O 1
ATOM 2247 N N . ASN A 1 282 ? -31.262 2.837 -0.292 1.00 78.81 282 ASN A N 1
ATOM 2248 C CA . ASN A 1 282 ? -31.864 3.645 -1.357 1.00 78.81 282 ASN A CA 1
ATOM 2249 C C . ASN A 1 282 ? -31.098 4.924 -1.761 1.00 78.81 282 ASN A C 1
ATOM 2251 O O . ASN A 1 282 ? -31.566 5.613 -2.662 1.00 78.81 282 ASN A O 1
ATOM 2255 N N . ASP A 1 283 ? -29.931 5.235 -1.177 1.00 82.38 283 ASP A N 1
ATOM 2256 C CA . ASP A 1 283 ? -29.034 6.246 -1.761 1.00 82.38 283 ASP A CA 1
ATOM 2257 C C . ASP A 1 283 ? -28.471 5.701 -3.088 1.00 82.38 283 ASP A C 1
ATOM 2259 O O . ASP A 1 283 ? -27.984 4.569 -3.149 1.00 82.38 283 ASP A O 1
ATOM 2263 N N . GLU A 1 284 ? -28.490 6.512 -4.147 1.00 78.50 284 GLU A N 1
ATOM 2264 C CA . GLU A 1 284 ? -27.915 6.132 -5.448 1.00 78.50 284 GLU A CA 1
ATOM 2265 C C . GLU A 1 284 ? -26.376 6.179 -5.438 1.00 78.50 284 GLU A C 1
ATOM 2267 O O . GLU A 1 284 ? -25.721 5.395 -6.127 1.00 78.50 284 GLU A O 1
ATOM 2272 N N . GLU A 1 285 ? -25.782 7.044 -4.606 1.00 83.06 285 GLU A N 1
ATOM 2273 C CA . GLU A 1 285 ? -24.340 7.309 -4.591 1.00 83.06 285 GLU A CA 1
ATOM 2274 C C . GLU A 1 285 ? -23.633 6.869 -3.300 1.00 83.06 285 GLU A C 1
ATOM 2276 O O . GLU A 1 285 ? -24.145 6.974 -2.182 1.00 83.06 285 GLU A O 1
ATOM 2281 N N . TRP A 1 286 ? -22.383 6.428 -3.457 1.00 84.06 286 TRP A N 1
ATOM 2282 C CA . TRP A 1 286 ? -21.465 6.170 -2.352 1.00 84.06 286 TRP A CA 1
ATOM 2283 C C . TRP A 1 286 ? -20.880 7.475 -1.806 1.00 84.06 286 TRP A C 1
ATOM 2285 O O . TRP A 1 286 ? -20.264 8.249 -2.536 1.00 84.06 286 TRP A O 1
ATOM 2295 N N . LYS A 1 287 ? -20.971 7.686 -0.491 1.00 83.88 287 LYS A N 1
ATOM 2296 C CA . LYS A 1 287 ? -20.356 8.836 0.186 1.00 83.88 287 LYS A CA 1
ATOM 2297 C C . LYS A 1 287 ? -18.958 8.457 0.670 1.00 83.88 287 LYS A C 1
ATOM 2299 O O . LYS A 1 287 ? -18.832 7.546 1.490 1.00 83.88 287 LYS A O 1
ATOM 2304 N N . LEU A 1 288 ? -17.923 9.154 0.187 1.00 77.25 288 LEU A N 1
ATOM 2305 C CA . LEU A 1 288 ? -16.556 9.037 0.708 1.00 77.25 288 LEU A CA 1
ATOM 2306 C C . LEU A 1 288 ? -16.533 9.542 2.148 1.00 77.25 288 LEU A C 1
ATOM 2308 O O . LEU A 1 288 ? -16.938 10.668 2.428 1.00 77.25 288 LEU A O 1
ATOM 2312 N N . VAL A 1 289 ? -16.061 8.698 3.055 1.00 73.25 289 VAL A N 1
ATOM 2313 C CA . VAL A 1 289 ? -16.100 8.986 4.485 1.00 73.25 289 VAL A CA 1
ATOM 2314 C C . VAL A 1 289 ? -14.709 9.182 5.064 1.00 73.25 289 VAL A C 1
ATOM 2316 O O . VAL A 1 289 ? -14.497 10.079 5.875 1.00 73.25 289 VAL A O 1
ATOM 2319 N N . VAL A 1 290 ? -13.756 8.366 4.620 1.00 69.06 290 VAL A N 1
ATOM 2320 C CA . VAL A 1 290 ? -12.343 8.524 4.955 1.00 69.06 290 VAL A CA 1
ATOM 2321 C C . VAL A 1 290 ? -11.560 8.426 3.663 1.00 69.06 290 VAL A C 1
ATOM 2323 O O . VAL A 1 290 ? -11.605 7.399 2.994 1.00 69.06 290 VAL A O 1
ATOM 2326 N N . LYS A 1 291 ? -10.861 9.501 3.296 1.00 68.12 291 LYS A N 1
ATOM 2327 C CA . LYS A 1 291 ? -9.902 9.476 2.191 1.00 68.12 291 LYS A CA 1
ATOM 2328 C C . LYS A 1 291 ? -8.630 8.809 2.696 1.00 68.12 291 LYS A C 1
ATOM 2330 O O . LYS A 1 291 ? -8.133 9.177 3.761 1.00 68.12 291 LYS A O 1
ATOM 2335 N N . TRP A 1 292 ? -8.080 7.871 1.933 1.00 59.25 292 TRP A N 1
ATOM 2336 C CA . TRP A 1 292 ? -6.711 7.450 2.194 1.00 59.25 292 TRP A CA 1
ATOM 2337 C C . TRP A 1 292 ? -5.810 8.637 1.866 1.00 59.25 292 TRP A C 1
ATOM 2339 O O . TRP A 1 292 ? -5.707 9.044 0.708 1.00 59.25 292 TRP A O 1
ATOM 2349 N N . SER A 1 293 ? -5.170 9.226 2.872 1.00 45.97 293 SER A N 1
ATOM 2350 C CA . SER A 1 293 ? -4.076 10.153 2.607 1.00 45.97 293 SER A CA 1
ATOM 2351 C C . SER A 1 293 ? -2.912 9.342 2.055 1.00 45.97 293 SER A C 1
ATOM 2353 O O . SER A 1 293 ? -2.149 8.720 2.799 1.00 45.97 293 SER A O 1
ATOM 2355 N N . CYS A 1 294 ? -2.771 9.344 0.732 1.00 40.94 294 CYS A N 1
ATOM 2356 C CA . CYS A 1 294 ? -1.477 9.083 0.130 1.00 40.94 294 CYS A CA 1
ATOM 2357 C C . CYS A 1 294 ? -0.504 10.131 0.682 1.00 40.94 294 CYS A C 1
ATOM 2359 O O . CYS A 1 294 ? -0.859 11.296 0.860 1.00 40.94 294 CYS A O 1
ATOM 2361 N N . CYS A 1 295 ? 0.706 9.707 1.032 1.00 33.56 295 CYS A N 1
ATOM 2362 C CA . CYS A 1 295 ? 1.712 10.617 1.561 1.00 33.56 295 CYS A CA 1
ATOM 2363 C C . CYS A 1 295 ? 1.978 11.721 0.519 1.00 33.56 295 CYS A C 1
ATOM 2365 O O . CYS A 1 295 ? 2.483 11.404 -0.556 1.00 33.56 295 CYS A O 1
ATOM 2367 N N . GLY A 1 296 ? 1.614 12.974 0.824 1.00 35.81 296 GLY A N 1
ATOM 2368 C CA . GLY A 1 296 ? 1.875 14.130 -0.044 1.00 35.81 296 GLY A CA 1
ATOM 2369 C C . GLY A 1 296 ? 0.715 15.103 -0.304 1.00 35.81 296 GLY A C 1
ATOM 2370 O O . GLY A 1 296 ? 0.955 16.067 -1.023 1.00 35.81 296 GLY A O 1
ATOM 2371 N N . ASP A 1 297 ? -0.480 14.885 0.258 1.00 28.75 297 ASP A N 1
ATOM 2372 C CA . ASP A 1 297 ? -1.532 15.921 0.353 1.00 28.75 297 ASP A CA 1
ATOM 2373 C C . ASP A 1 297 ? -1.379 16.764 1.631 1.00 28.75 297 ASP A C 1
ATOM 2375 O O . ASP A 1 297 ? -1.127 16.159 2.706 1.00 28.75 297 ASP A O 1
#

Radius of gyration: 23.17 Å; chains: 1; bounding box: 61×33×70 Å

Secondary structure (DSSP, 8-state):
-EE--SS--GGG-BTT---SSTT--SEEP-SSS--EEEEEEEEEEEEEEEEE-EEETTEEEE---EEEEEEESSSSS-EEPBPTTSSSBPEEEPPSSSSSEEEEE-TTTT-EEEEEEEEE-GGGTT-EEEEEEEEEE-S--SSSS--TTTEEEEEETTTTEEEEEEEETTEEEEEEEETTSSS---EEPPTTEEEEEEE-TT--EEEEETTS-EEEE-TT----EEE-HHHHHHHHHSS--EEPEEPPSS--SS--GGG-EEEETTEEEEE-SSEEEEEETT-SSPEEEEE---TT-